Protein AF-A0AAD8C794-F1 (afdb_monomer_lite)

Structure (mmCIF, N/CA/C/O backbone):
data_AF-A0AAD8C794-F1
#
_entry.id   AF-A0AAD8C794-F1
#
loop_
_atom_site.group_PDB
_atom_site.id
_atom_site.type_symbol
_atom_site.label_atom_id
_atom_site.label_alt_id
_atom_site.label_comp_id
_atom_site.label_asym_id
_atom_site.label_entity_id
_atom_site.label_seq_id
_atom_site.pdbx_PDB_ins_code
_atom_site.Cartn_x
_atom_site.Cartn_y
_atom_site.Cartn_z
_atom_site.occupancy
_atom_site.B_iso_or_equiv
_atom_site.auth_seq_id
_atom_site.auth_comp_id
_a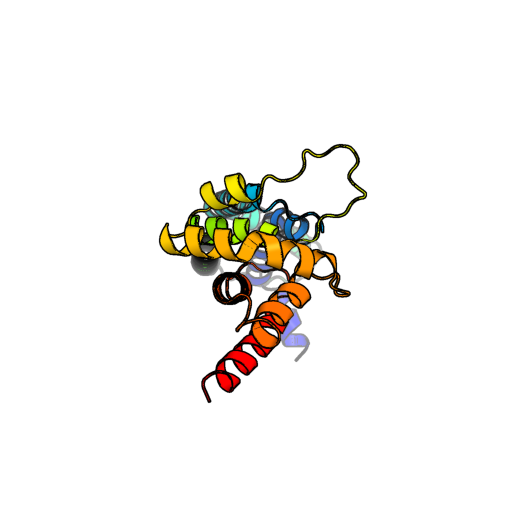tom_site.auth_asym_id
_atom_site.auth_atom_id
_atom_site.pdbx_PDB_model_num
ATOM 1 N N . MET A 1 1 ? -28.106 -19.714 16.127 1.00 47.47 1 MET A N 1
ATOM 2 C CA . MET A 1 1 ? -26.903 -18.911 15.794 1.00 47.47 1 MET A CA 1
ATOM 3 C C . MET A 1 1 ? -27.153 -17.402 15.854 1.00 47.47 1 MET A C 1
ATOM 5 O O . MET A 1 1 ? -26.369 -16.728 16.504 1.00 47.47 1 MET A O 1
ATOM 9 N N . ALA A 1 2 ? -28.245 -16.865 15.289 1.00 55.97 2 ALA A N 1
ATOM 10 C CA . ALA A 1 2 ? -28.531 -15.417 15.305 1.00 55.97 2 ALA A CA 1
ATOM 11 C C . ALA A 1 2 ? -28.649 -14.785 16.714 1.00 55.97 2 ALA A C 1
ATOM 13 O O . ALA A 1 2 ? -28.142 -13.690 16.940 1.00 55.97 2 ALA A O 1
ATOM 14 N N . GLY A 1 3 ? -29.240 -15.495 17.686 1.00 62.84 3 GLY A N 1
ATOM 15 C CA . GLY A 1 3 ? -29.384 -14.992 19.063 1.00 62.84 3 GLY A CA 1
ATOM 16 C C . GLY A 1 3 ? -28.058 -14.788 19.808 1.00 62.84 3 GLY A C 1
ATOM 17 O O . GLY A 1 3 ? -27.939 -13.859 20.599 1.00 62.84 3 GLY A O 1
ATOM 18 N N . GLY A 1 4 ? -27.038 -15.602 19.511 1.00 66.62 4 GLY A N 1
ATOM 19 C CA . GLY A 1 4 ? -25.702 -15.446 20.099 1.00 66.62 4 GLY A CA 1
ATOM 20 C C . GLY A 1 4 ? -24.990 -14.189 19.597 1.00 66.62 4 GLY A C 1
ATOM 21 O O . GLY A 1 4 ? -24.395 -13.468 20.387 1.00 66.62 4 GLY A O 1
ATOM 22 N N . ILE A 1 5 ? -25.129 -13.878 18.304 1.00 67.44 5 ILE A N 1
ATOM 23 C CA . ILE A 1 5 ? -24.563 -12.666 17.689 1.00 67.44 5 ILE A CA 1
ATOM 24 C C . ILE A 1 5 ? -25.236 -11.409 18.257 1.00 67.44 5 ILE A C 1
ATOM 26 O O . ILE A 1 5 ? -24.551 -10.458 18.616 1.00 67.44 5 ILE A O 1
ATOM 30 N N . LEU A 1 6 ? -26.565 -11.422 18.405 1.00 66.44 6 LEU A N 1
ATOM 31 C CA . LEU A 1 6 ? -27.325 -10.330 19.027 1.00 66.44 6 LEU A CA 1
ATOM 32 C C . LEU A 1 6 ? -26.902 -10.072 20.480 1.00 66.44 6 LEU A C 1
ATOM 34 O O . LEU A 1 6 ? -26.741 -8.922 20.882 1.00 66.44 6 LEU A O 1
ATOM 38 N N . LEU A 1 7 ? -26.676 -11.136 21.255 1.00 69.06 7 LEU A N 1
ATOM 39 C CA . LEU A 1 7 ? -26.165 -11.032 22.623 1.00 69.06 7 LEU A CA 1
ATOM 40 C C . LEU A 1 7 ? -24.740 -10.469 22.670 1.00 69.06 7 LEU A C 1
ATOM 42 O O . LEU A 1 7 ? -24.443 -9.670 23.555 1.00 69.06 7 LEU A O 1
ATOM 46 N N . SER A 1 8 ? -23.877 -10.839 21.721 1.00 70.81 8 SER A N 1
ATOM 47 C CA . SER A 1 8 ? -22.529 -10.273 21.598 1.00 70.81 8 SER A CA 1
ATOM 48 C C . SER A 1 8 ? -22.549 -8.798 21.193 1.00 70.81 8 SER A C 1
ATOM 50 O O . SER A 1 8 ? -21.797 -8.016 21.750 1.00 70.81 8 SER A O 1
ATOM 52 N N . LEU A 1 9 ? -23.435 -8.372 20.290 1.00 76.50 9 LEU A N 1
ATOM 53 C CA . LEU A 1 9 ? -23.539 -6.963 19.880 1.00 76.50 9 LEU A CA 1
ATOM 54 C C . LEU A 1 9 ? -24.002 -6.033 21.013 1.00 76.50 9 LEU A C 1
ATOM 56 O O . LEU A 1 9 ? -23.672 -4.851 21.008 1.00 76.50 9 LEU A O 1
ATOM 60 N N . ARG A 1 10 ? -24.730 -6.570 22.000 1.00 77.38 10 ARG A N 1
ATOM 61 C CA . ARG A 1 10 ? -25.184 -5.850 23.204 1.00 77.38 10 ARG A CA 1
ATOM 62 C C . ARG A 1 10 ? -24.131 -5.769 24.316 1.00 77.38 10 ARG A C 1
ATOM 64 O O . ARG A 1 10 ? -24.415 -5.258 25.399 1.00 77.38 10 ARG A O 1
ATOM 71 N N . GLN A 1 11 ? -22.927 -6.281 24.077 1.00 83.56 11 GLN A N 1
ATOM 72 C CA . GLN A 1 11 ? -21.799 -6.146 24.994 1.00 83.56 11 GLN A CA 1
ATOM 73 C C . GLN A 1 11 ? -21.144 -4.778 24.810 1.00 83.56 11 GLN A C 1
ATOM 75 O O . GLN A 1 11 ? -20.818 -4.369 23.692 1.00 83.56 11 GLN A O 1
ATOM 80 N N . LYS A 1 12 ? -20.912 -4.069 25.918 1.00 82.44 12 LYS A N 1
ATOM 81 C CA . LYS A 1 12 ? -20.237 -2.761 25.917 1.00 82.44 12 LYS A CA 1
ATOM 82 C C . LYS A 1 12 ? -18.857 -2.827 25.262 1.00 82.44 12 LYS A C 1
ATOM 84 O O . LYS A 1 12 ? -18.416 -1.886 24.610 1.00 82.44 12 LYS A O 1
ATOM 89 N N . GLU A 1 13 ? -18.202 -3.967 25.406 1.00 82.12 13 GLU A N 1
ATOM 90 C CA . GLU A 1 13 ? -16.927 -4.319 24.801 1.00 82.12 13 GLU A CA 1
ATOM 91 C C . GLU A 1 13 ? -16.988 -4.274 23.278 1.00 82.12 13 GLU A C 1
ATOM 93 O O . GLU A 1 13 ? -16.120 -3.689 22.634 1.00 82.12 13 GLU A O 1
ATOM 98 N N . THR A 1 14 ? -18.031 -4.866 22.699 1.00 84.69 14 THR A N 1
ATOM 99 C CA . THR A 1 14 ? -18.231 -4.896 21.254 1.00 84.69 14 THR A CA 1
ATOM 100 C C . THR A 1 14 ? -18.506 -3.498 20.722 1.00 84.69 14 THR A C 1
ATOM 102 O O . THR A 1 14 ? -17.910 -3.112 19.721 1.00 84.69 14 THR A O 1
ATOM 105 N N . ILE A 1 15 ? -19.314 -2.699 21.424 1.00 85.44 15 ILE A N 1
ATOM 106 C CA . ILE A 1 15 ? -19.562 -1.294 21.066 1.00 85.44 15 ILE A CA 1
ATOM 107 C C . ILE A 1 15 ? -18.254 -0.485 21.106 1.00 85.44 15 ILE A C 1
ATOM 109 O O . ILE A 1 15 ? -17.970 0.272 20.177 1.00 85.44 15 ILE A O 1
ATOM 113 N N . LEU A 1 16 ? -17.421 -0.686 22.134 1.00 84.00 16 LEU A N 1
ATOM 114 C CA . LEU A 1 16 ? -16.113 -0.034 22.245 1.00 84.00 16 LEU A CA 1
ATOM 115 C C . LEU A 1 16 ? -15.182 -0.422 21.092 1.00 84.00 16 LEU A C 1
ATOM 117 O O . LEU A 1 16 ? -14.588 0.452 20.462 1.00 84.00 16 LEU A O 1
ATOM 121 N N . ILE A 1 17 ? -15.073 -1.720 20.795 1.00 85.88 17 ILE A N 1
ATOM 122 C CA . ILE A 1 17 ? -14.254 -2.228 19.689 1.00 85.88 17 ILE A CA 1
ATOM 123 C C . ILE A 1 17 ? -14.726 -1.626 18.364 1.00 85.88 17 ILE A C 1
ATOM 125 O O . ILE A 1 17 ? -13.898 -1.148 17.594 1.00 85.88 17 ILE A O 1
ATOM 129 N N . LEU A 1 18 ? -16.036 -1.594 18.106 1.00 87.25 18 LEU A N 1
ATOM 130 C CA . LEU A 1 18 ? -16.596 -1.015 16.883 1.00 87.25 18 LEU A CA 1
ATOM 131 C C . LEU A 1 18 ? -16.299 0.483 16.765 1.00 87.25 18 LEU A C 1
ATOM 133 O O . LEU A 1 18 ? -15.926 0.938 15.686 1.00 87.25 18 LEU A O 1
ATOM 137 N N . ASN A 1 19 ? -16.399 1.244 17.857 1.00 84.81 19 ASN A N 1
ATOM 138 C CA . ASN A 1 19 ? -16.051 2.666 17.860 1.00 84.81 19 ASN A CA 1
ATOM 139 C C . ASN A 1 19 ? -14.570 2.897 17.541 1.00 84.81 19 ASN A C 1
ATOM 141 O O . ASN A 1 19 ? -14.251 3.754 16.715 1.00 84.81 19 ASN A O 1
ATOM 145 N N . VAL A 1 20 ? -13.677 2.112 18.149 1.00 83.25 20 VAL A N 1
ATOM 146 C CA . VAL A 1 20 ? -12.234 2.213 17.896 1.00 83.25 20 VAL A CA 1
ATOM 147 C C . VAL A 1 20 ? -11.901 1.796 16.465 1.00 83.25 20 VAL A C 1
ATOM 149 O O . VAL A 1 20 ? -11.175 2.511 15.779 1.00 83.25 20 VAL A O 1
ATOM 152 N N . LEU A 1 21 ? -12.472 0.695 15.970 1.00 85.88 21 LEU A N 1
ATOM 153 C CA . LEU A 1 21 ? -12.291 0.266 14.582 1.00 85.88 21 LEU A CA 1
ATOM 154 C C . LEU A 1 21 ? -12.799 1.318 13.596 1.00 85.88 21 LEU A C 1
ATOM 156 O O . LEU A 1 21 ? -12.108 1.624 12.633 1.00 85.88 21 LEU A O 1
ATOM 160 N N . ASN A 1 22 ? -13.962 1.918 13.847 1.00 85.81 22 ASN A N 1
ATOM 161 C CA . ASN A 1 22 ? -14.491 2.986 13.004 1.00 85.81 22 ASN A CA 1
ATOM 162 C C . ASN A 1 22 ? -13.557 4.209 12.968 1.00 85.81 22 ASN A C 1
ATOM 164 O O . ASN A 1 22 ? -13.338 4.792 11.905 1.00 85.81 22 ASN A O 1
ATOM 168 N N . HIS A 1 23 ? -12.963 4.576 14.107 1.00 83.00 23 HIS A N 1
ATOM 169 C CA . HIS A 1 23 ? -11.962 5.640 14.160 1.00 83.00 23 HIS A CA 1
ATOM 170 C C . HIS A 1 23 ? -10.715 5.279 13.337 1.00 83.00 23 HIS A C 1
ATOM 172 O O . HIS A 1 23 ? -10.308 6.052 12.472 1.00 83.00 23 HIS A O 1
ATOM 178 N N . ILE A 1 24 ? -10.181 4.066 13.516 1.00 84.62 24 ILE A N 1
ATOM 179 C CA . ILE A 1 24 ? -9.049 3.544 12.734 1.00 84.62 24 ILE A CA 1
ATOM 180 C C . ILE A 1 24 ? -9.365 3.573 11.230 1.00 84.62 24 ILE A C 1
ATOM 182 O O . ILE A 1 24 ? -8.573 4.092 10.447 1.00 84.62 24 ILE A O 1
ATOM 186 N N . PHE A 1 25 ? -10.530 3.079 10.806 1.00 83.75 25 PHE A N 1
ATOM 187 C CA . PHE A 1 25 ? -10.932 3.083 9.395 1.00 83.75 25 PHE A CA 1
ATOM 188 C C . PHE A 1 25 ? -11.068 4.493 8.821 1.00 83.75 25 PHE A C 1
ATOM 190 O O . PHE A 1 25 ? -10.728 4.715 7.660 1.00 83.7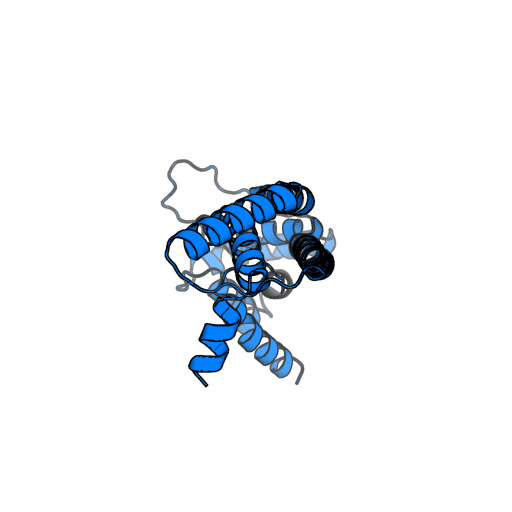5 25 PHE A O 1
ATOM 197 N N . THR A 1 26 ? -11.506 5.457 9.631 1.00 83.94 26 THR A N 1
ATOM 198 C CA . THR A 1 26 ? -11.580 6.861 9.213 1.00 83.94 26 THR A CA 1
ATOM 199 C C . THR A 1 26 ? -10.187 7.421 8.915 1.00 83.94 26 THR A C 1
ATOM 201 O O . THR A 1 26 ? -10.010 8.086 7.895 1.00 83.94 26 THR A O 1
ATOM 204 N N . LEU A 1 27 ? -9.180 7.087 9.732 1.00 83.06 27 LEU A N 1
ATOM 205 C CA . LEU A 1 27 ? -7.783 7.475 9.489 1.00 83.06 27 LEU A CA 1
ATOM 206 C C . LEU A 1 27 ? -7.237 6.864 8.189 1.00 83.06 27 LEU A C 1
ATOM 208 O O . LEU A 1 27 ? -6.541 7.533 7.426 1.00 83.06 27 LEU A O 1
ATOM 212 N N . PHE A 1 28 ? -7.629 5.628 7.875 1.00 82.06 28 PHE A N 1
ATOM 213 C CA . PHE A 1 28 ? -7.305 4.994 6.594 1.00 82.06 28 PHE A CA 1
ATOM 214 C C . PHE A 1 28 ? -8.029 5.592 5.388 1.00 82.06 28 PHE A C 1
ATOM 216 O O . PHE A 1 28 ? -7.616 5.331 4.257 1.00 82.06 28 PHE A O 1
ATOM 223 N N . GLY A 1 29 ? -9.077 6.395 5.584 1.00 78.75 29 GLY A N 1
ATOM 224 C CA . GLY A 1 29 ? -9.861 6.968 4.492 1.00 78.75 29 GLY A CA 1
ATOM 225 C C . GLY A 1 29 ? -9.012 7.773 3.505 1.00 78.75 29 GLY A C 1
ATOM 226 O O . GLY A 1 29 ? -9.210 7.663 2.296 1.00 78.75 29 GLY A O 1
ATOM 227 N N . ASN A 1 30 ? -8.018 8.517 3.997 1.00 72.62 30 ASN A N 1
ATOM 228 C CA . ASN A 1 30 ? -7.130 9.320 3.151 1.00 72.62 30 ASN A CA 1
ATOM 229 C C . ASN A 1 30 ? -6.179 8.449 2.318 1.00 72.62 30 ASN A C 1
ATOM 231 O O . ASN A 1 30 ? -6.078 8.647 1.109 1.00 72.62 30 ASN A O 1
ATOM 235 N N . LEU A 1 31 ? -5.551 7.443 2.938 1.00 73.38 31 LEU A N 1
ATOM 236 C CA . LEU A 1 31 ? -4.741 6.442 2.231 1.00 73.38 31 LEU A CA 1
ATOM 237 C C . LEU A 1 31 ? -5.573 5.698 1.182 1.00 73.38 31 LEU A C 1
ATOM 239 O O . LEU A 1 31 ? -5.142 5.540 0.046 1.00 73.38 31 LEU A O 1
ATOM 243 N N . SER A 1 32 ? -6.787 5.280 1.545 1.00 73.19 32 SER A N 1
ATOM 244 C CA . SER A 1 32 ? -7.693 4.563 0.647 1.00 73.19 32 SER A CA 1
ATOM 245 C C . SER A 1 32 ? -8.054 5.394 -0.586 1.00 73.19 32 SER A C 1
ATOM 247 O O . SER A 1 32 ? -7.943 4.889 -1.699 1.00 73.19 32 SER A O 1
ATOM 249 N N . ARG A 1 33 ? -8.408 6.675 -0.410 1.00 70.69 33 ARG A N 1
ATOM 250 C CA . ARG A 1 33 ? -8.693 7.593 -1.528 1.00 70.69 33 ARG A CA 1
ATOM 251 C C . ARG A 1 33 ? -7.476 7.808 -2.421 1.00 70.69 33 ARG A C 1
ATOM 253 O O . ARG A 1 33 ? -7.615 7.814 -3.636 1.00 70.69 33 ARG A O 1
ATOM 260 N N . TYR A 1 34 ? -6.294 7.941 -1.828 1.00 67.50 34 TYR A N 1
ATOM 261 C CA . TYR A 1 34 ? -5.053 8.125 -2.575 1.00 67.50 34 TYR A CA 1
ATOM 262 C C . TYR A 1 34 ? -4.700 6.904 -3.445 1.00 67.50 34 TYR A C 1
ATOM 264 O O . TYR A 1 34 ? -4.215 7.051 -4.562 1.00 67.50 34 TYR A O 1
ATOM 272 N N . PHE A 1 35 ? -5.016 5.688 -2.990 1.00 65.31 35 PHE A N 1
ATOM 273 C CA . PHE A 1 35 ? -4.877 4.482 -3.817 1.00 65.31 35 PHE A CA 1
ATOM 274 C C . PHE A 1 35 ? -5.953 4.326 -4.900 1.00 65.31 35 PHE A C 1
ATOM 276 O O . PHE A 1 35 ? -5.820 3.454 -5.756 1.00 65.31 35 PHE A O 1
ATOM 283 N N . GLN A 1 36 ? -7.019 5.127 -4.862 1.00 64.25 36 GLN A N 1
ATOM 284 C CA . GLN A 1 36 ? -8.109 5.091 -5.842 1.00 64.25 36 GLN A CA 1
ATOM 285 C C . GLN A 1 36 ? -7.941 6.128 -6.964 1.00 64.25 36 GLN A C 1
ATOM 287 O O . GLN A 1 36 ? -8.617 6.018 -7.981 1.00 64.25 36 GLN A O 1
ATOM 292 N N . THR A 1 37 ? -7.060 7.124 -6.813 1.00 60.47 37 THR A N 1
ATOM 293 C CA . THR A 1 37 ? -6.764 8.111 -7.866 1.00 60.47 37 THR A CA 1
ATOM 294 C C . THR A 1 37 ? -5.867 7.523 -8.950 1.00 60.47 37 THR A C 1
ATOM 296 O O . THR A 1 37 ? -4.787 7.040 -8.635 1.00 60.47 37 THR A O 1
ATOM 299 N N . GLU A 1 38 ? -6.285 7.599 -10.218 1.00 49.59 38 GLU A N 1
ATOM 300 C CA . GLU A 1 38 ? -5.589 7.007 -11.378 1.00 49.59 38 GLU A CA 1
ATOM 301 C C . GLU A 1 38 ? -4.223 7.656 -11.690 1.00 49.59 38 GLU A C 1
ATOM 303 O O . GLU A 1 38 ? -3.325 6.982 -12.193 1.00 49.59 38 GLU A O 1
ATOM 308 N N . ASP A 1 39 ? -4.025 8.929 -11.326 1.00 51.31 39 ASP A N 1
ATOM 309 C CA . ASP A 1 39 ? -2.744 9.635 -11.471 1.00 51.31 39 ASP A CA 1
ATOM 310 C C . ASP A 1 39 ? -1.831 9.357 -10.266 1.00 51.31 39 ASP A C 1
ATOM 312 O O . ASP A 1 39 ? -1.869 10.018 -9.224 1.00 51.31 39 ASP A O 1
ATOM 316 N N . HIS A 1 40 ? -1.016 8.312 -10.382 1.00 55.50 40 HIS A N 1
ATOM 317 C CA . HIS A 1 40 ? -0.150 7.834 -9.307 1.00 55.50 40 HIS A CA 1
ATOM 318 C C . HIS A 1 40 ? 1.151 8.647 -9.199 1.00 55.50 40 HIS A C 1
ATOM 320 O O . HIS A 1 40 ? 2.241 8.139 -9.484 1.00 55.50 40 HIS A O 1
ATOM 326 N N . ASP A 1 41 ? 1.090 9.899 -8.732 1.00 57.03 41 ASP A N 1
ATOM 327 C CA . ASP A 1 41 ? 2.301 10.542 -8.207 1.00 57.03 41 ASP A CA 1
ATOM 328 C C . ASP A 1 41 ? 2.589 10.047 -6.788 1.00 57.03 41 ASP A C 1
ATOM 330 O O . ASP A 1 41 ? 2.274 10.714 -5.805 1.00 57.03 41 ASP A O 1
ATOM 334 N N . LEU A 1 42 ? 3.206 8.862 -6.701 1.00 63.06 42 LEU A N 1
ATOM 335 C CA . LEU A 1 42 ? 3.546 8.121 -5.471 1.00 63.06 42 LEU A CA 1
ATOM 336 C C . LEU A 1 42 ? 4.516 8.869 -4.533 1.00 63.06 42 LEU A C 1
ATOM 338 O O . LEU A 1 42 ? 4.818 8.394 -3.438 1.00 63.06 42 LEU A O 1
ATOM 342 N N . SER A 1 43 ? 4.991 10.046 -4.943 1.00 59.69 43 SER A N 1
ATOM 343 C CA . SER A 1 43 ? 5.892 10.925 -4.194 1.00 59.69 43 SER A CA 1
ATOM 344 C C . SER A 1 43 ? 5.340 11.306 -2.815 1.00 59.69 43 SER A C 1
ATOM 346 O O . SER A 1 43 ? 6.100 11.404 -1.853 1.00 59.69 43 SER A O 1
ATOM 348 N N . ASN A 1 44 ? 4.016 11.442 -2.695 1.00 67.31 44 ASN A N 1
ATOM 349 C CA . ASN A 1 44 ? 3.349 11.822 -1.446 1.00 67.31 44 ASN A CA 1
ATOM 350 C C . ASN A 1 44 ? 2.916 10.627 -0.584 1.00 67.31 44 ASN A C 1
ATOM 352 O O . ASN A 1 44 ? 2.495 10.816 0.557 1.00 67.31 44 ASN A O 1
ATOM 356 N N . LEU A 1 45 ? 3.045 9.393 -1.080 1.00 72.69 45 LEU A N 1
ATOM 357 C CA . LEU A 1 45 ? 2.570 8.198 -0.381 1.00 72.69 45 LEU A CA 1
ATOM 358 C C . LEU A 1 45 ? 3.268 7.990 0.970 1.00 72.69 45 LEU A C 1
ATOM 360 O O . LEU A 1 45 ? 2.626 7.589 1.940 1.00 72.69 45 LEU A O 1
ATOM 364 N N . VAL A 1 46 ? 4.563 8.317 1.053 1.00 71.31 46 VAL A N 1
ATOM 365 C CA . VAL A 1 46 ? 5.330 8.297 2.313 1.00 71.31 46 VAL A CA 1
ATOM 366 C C . VAL A 1 46 ? 4.715 9.261 3.321 1.00 71.31 46 VAL A C 1
ATOM 368 O O . VAL A 1 46 ? 4.475 8.880 4.460 1.00 71.31 46 VAL A O 1
ATOM 371 N N . LEU A 1 47 ? 4.425 10.493 2.894 1.00 75.44 47 LEU A N 1
ATOM 372 C CA . LEU A 1 47 ? 3.879 11.535 3.764 1.00 75.44 47 LEU A CA 1
ATOM 373 C C . LEU A 1 47 ? 2.483 11.158 4.266 1.00 75.44 47 LEU A C 1
ATOM 375 O O . LEU A 1 47 ? 2.210 11.277 5.458 1.00 75.44 47 LEU A O 1
ATOM 379 N N . PHE A 1 48 ? 1.621 10.632 3.390 1.00 77.19 48 PHE A N 1
ATOM 380 C CA . PHE A 1 48 ? 0.299 10.144 3.788 1.00 77.19 48 PHE A CA 1
ATOM 381 C C . PHE A 1 48 ? 0.379 8.945 4.734 1.00 77.19 48 PHE A C 1
ATOM 383 O O . PHE A 1 48 ? -0.393 8.861 5.693 1.00 77.19 48 PHE A O 1
ATOM 390 N N . THR A 1 49 ? 1.325 8.035 4.500 1.00 79.88 49 THR A N 1
ATOM 391 C CA . THR A 1 49 ? 1.527 6.876 5.372 1.00 79.88 49 THR A CA 1
ATOM 392 C C . THR A 1 49 ? 2.043 7.302 6.743 1.00 79.88 49 THR A C 1
ATOM 394 O O . THR A 1 49 ? 1.441 6.928 7.744 1.00 79.88 49 THR A O 1
ATOM 397 N N . GLU A 1 50 ? 3.094 8.120 6.814 1.00 82.88 50 GLU A N 1
ATOM 398 C CA . GLU A 1 50 ? 3.650 8.606 8.086 1.00 82.88 50 GLU A CA 1
ATOM 399 C C . GLU A 1 50 ? 2.652 9.480 8.850 1.00 82.88 50 GLU A C 1
ATOM 401 O O . GLU A 1 50 ? 2.529 9.348 10.067 1.00 82.88 50 GLU A O 1
ATOM 406 N N . SER A 1 51 ? 1.868 10.309 8.152 1.00 85.50 51 SER A N 1
ATOM 407 C CA . SER A 1 51 ? 0.767 11.052 8.771 1.00 85.50 51 SER A CA 1
ATOM 408 C C . SER A 1 51 ? -0.275 10.108 9.368 1.00 85.50 51 SER A C 1
ATOM 410 O O . SER A 1 51 ? -0.692 10.322 10.502 1.00 85.50 51 SER A O 1
ATOM 412 N N . THR A 1 52 ? -0.663 9.048 8.651 1.00 87.06 52 THR A N 1
ATOM 413 C CA . THR A 1 52 ? -1.631 8.069 9.168 1.00 87.06 52 THR A CA 1
ATOM 414 C C . THR A 1 52 ? -1.064 7.303 10.358 1.00 87.06 52 THR A C 1
ATOM 416 O O . THR A 1 52 ? -1.764 7.118 11.349 1.00 87.06 52 THR A O 1
ATOM 419 N N . ILE A 1 53 ? 0.206 6.892 10.298 1.00 86.88 53 ILE A N 1
ATOM 420 C CA . ILE A 1 53 ? 0.891 6.220 11.407 1.00 86.88 53 ILE A CA 1
ATOM 421 C C . ILE A 1 53 ? 0.946 7.133 12.628 1.00 86.88 53 ILE A C 1
ATOM 423 O O . ILE A 1 53 ? 0.599 6.696 13.715 1.00 86.88 53 ILE A O 1
ATOM 427 N N . THR A 1 54 ? 1.302 8.404 12.451 1.00 86.69 54 THR A N 1
ATOM 428 C CA . THR A 1 54 ? 1.359 9.376 13.548 1.00 86.69 54 THR A CA 1
ATOM 429 C C . THR A 1 54 ? -0.023 9.577 14.171 1.00 86.69 54 THR A C 1
ATOM 431 O O . THR A 1 54 ? -0.151 9.594 15.390 1.00 86.69 54 THR A O 1
ATOM 434 N N . SER A 1 55 ? -1.085 9.661 13.363 1.00 85.56 55 SER A N 1
ATOM 435 C CA . SER A 1 55 ? -2.462 9.721 13.872 1.00 85.56 55 SER A CA 1
ATOM 436 C C . SER A 1 55 ? -2.894 8.442 14.598 1.00 85.56 55 SER A C 1
ATOM 438 O O . SER A 1 55 ? -3.662 8.520 15.551 1.00 85.56 55 SER A O 1
ATOM 440 N N . LEU A 1 56 ? -2.410 7.274 14.169 1.00 84.12 56 LEU A N 1
ATOM 441 C CA . LEU A 1 56 ? -2.666 5.993 14.828 1.00 84.12 56 LEU A CA 1
ATOM 442 C C . LEU A 1 56 ? -1.855 5.825 16.121 1.00 84.12 56 LEU A C 1
ATOM 444 O O . LEU A 1 56 ? -2.353 5.245 17.075 1.00 84.12 56 LEU A O 1
ATOM 448 N N . GLU A 1 57 ? -0.613 6.301 16.171 1.00 83.50 57 GLU A N 1
ATOM 449 C CA . GLU A 1 57 ? 0.241 6.254 17.366 1.00 83.50 57 GLU A CA 1
ATOM 450 C C . GLU A 1 57 ? -0.247 7.257 18.422 1.00 83.50 57 GLU A C 1
ATOM 452 O O . GLU A 1 57 ? -0.280 6.932 19.608 1.00 83.50 57 GLU A O 1
ATOM 457 N N . ASN A 1 58 ? -0.748 8.417 17.988 1.00 75.94 58 ASN A N 1
ATOM 458 C CA . ASN A 1 58 ? -1.380 9.432 18.834 1.00 75.94 58 ASN A CA 1
ATOM 459 C C . ASN A 1 58 ? -2.857 9.123 19.129 1.00 75.94 58 ASN A C 1
ATOM 461 O O . ASN A 1 58 ? -3.678 10.035 19.244 1.00 75.94 58 ASN A O 1
ATOM 465 N N . LEU A 1 59 ? -3.220 7.845 19.272 1.00 68.31 59 LEU A N 1
ATOM 466 C CA . LEU A 1 59 ? -4.550 7.400 19.708 1.00 68.31 59 LEU A CA 1
ATOM 467 C C . LEU A 1 59 ? -4.806 7.729 21.199 1.00 68.31 59 LEU A C 1
ATOM 469 O O . LEU A 1 59 ? -5.328 6.916 21.964 1.00 68.31 59 LEU A O 1
ATOM 473 N N . ASP A 1 60 ? -4.508 8.961 21.616 1.00 57.75 60 ASP A N 1
ATOM 474 C CA . ASP A 1 60 ? -5.052 9.603 22.817 1.00 57.75 60 ASP A CA 1
ATOM 475 C C . ASP A 1 60 ? -6.597 9.628 22.771 1.00 57.75 60 ASP A C 1
ATOM 477 O O . ASP A 1 60 ? -7.272 9.649 23.804 1.00 57.75 60 ASP A O 1
ATOM 481 N N . SER A 1 61 ? -7.172 9.472 21.572 1.00 57.94 61 SER A N 1
ATOM 482 C CA . SER A 1 61 ? -8.597 9.268 21.303 1.00 57.94 61 SER A CA 1
ATOM 483 C C . SER A 1 61 ? -9.174 7.953 21.843 1.00 57.94 61 SER A C 1
ATOM 485 O O . SER A 1 61 ? -10.384 7.743 21.748 1.00 57.94 61 SER A O 1
ATOM 487 N N . PHE A 1 62 ? -8.385 7.065 22.470 1.00 70.94 62 PHE A N 1
ATOM 488 C CA . PHE A 1 62 ? -8.969 5.920 23.180 1.00 70.94 62 PHE A CA 1
ATOM 489 C C . PHE A 1 62 ? -9.921 6.387 24.286 1.00 70.94 62 PHE A C 1
ATOM 491 O O . PHE A 1 62 ? -10.988 5.803 24.465 1.00 70.94 62 PHE A O 1
ATOM 498 N N . GLN A 1 63 ? -9.562 7.457 25.001 1.00 74.19 63 GLN A N 1
ATOM 499 C CA . GLN A 1 63 ? -10.421 8.038 26.030 1.00 74.19 63 GLN A CA 1
ATOM 500 C C . GLN A 1 63 ? -11.702 8.623 25.417 1.00 74.19 63 GLN A C 1
ATOM 502 O O . GLN A 1 63 ? -12.794 8.341 25.902 1.00 74.19 63 GLN A O 1
ATOM 507 N N . GLU A 1 64 ? -11.591 9.320 24.285 1.00 78.19 64 GLU A N 1
ATOM 508 C CA . GLU A 1 64 ? -12.739 9.835 23.527 1.00 78.19 64 GLU A CA 1
ATOM 509 C C . GLU A 1 64 ? -13.662 8.702 23.034 1.00 78.19 64 GLU A C 1
ATOM 511 O O . GLU A 1 64 ? -14.887 8.780 23.140 1.00 78.19 64 GLU A O 1
ATOM 516 N N . CYS A 1 65 ? -13.089 7.592 22.556 1.00 79.44 65 CYS A N 1
ATOM 517 C CA . CYS A 1 65 ? -13.841 6.405 22.150 1.00 79.44 65 CYS A CA 1
ATOM 518 C C . CYS A 1 65 ? -14.551 5.744 23.339 1.00 79.44 65 CYS A C 1
ATOM 520 O O . CYS A 1 65 ? -15.680 5.264 23.193 1.00 79.44 65 CYS A O 1
ATOM 522 N N . VAL A 1 66 ? -13.920 5.725 24.517 1.00 79.50 66 VAL A N 1
ATOM 523 C CA . VAL A 1 66 ? -14.531 5.237 25.761 1.00 79.50 66 VAL A CA 1
ATOM 524 C C . VAL A 1 66 ? -15.693 6.136 26.172 1.00 79.50 66 VAL A C 1
ATOM 526 O O . VAL A 1 66 ? -16.774 5.617 26.429 1.00 79.50 66 VAL A O 1
ATOM 529 N N . GLU A 1 67 ? -15.525 7.456 26.152 1.00 83.88 67 GLU A N 1
ATOM 530 C CA . GLU A 1 67 ? -16.582 8.418 26.487 1.00 83.88 67 GLU A CA 1
ATOM 531 C C . GLU A 1 67 ? -17.759 8.346 25.513 1.00 83.88 67 GLU A C 1
ATOM 533 O O . GLU A 1 67 ? -18.920 8.344 25.925 1.00 83.88 67 GLU A O 1
ATOM 538 N N . LYS A 1 68 ? -17.480 8.220 24.212 1.00 85.12 68 LYS A N 1
ATOM 539 C CA . LYS A 1 68 ? -18.508 8.014 23.187 1.00 85.12 68 LYS A CA 1
ATOM 540 C C . LYS A 1 68 ? -19.250 6.696 23.395 1.00 85.12 68 LYS A C 1
ATOM 542 O O . LYS A 1 68 ? -20.467 6.648 23.240 1.00 85.12 68 LYS A O 1
ATOM 547 N N . THR A 1 69 ? -18.537 5.642 23.787 1.00 85.75 69 THR A N 1
ATOM 548 C CA . THR A 1 69 ? -19.143 4.351 24.131 1.00 85.75 69 THR A CA 1
ATOM 549 C C . THR A 1 69 ? -20.011 4.464 25.378 1.00 85.75 69 THR A C 1
ATOM 551 O O . THR A 1 69 ? -21.137 3.978 25.368 1.00 85.75 69 THR A O 1
ATOM 554 N N . ASP A 1 70 ? -19.530 5.129 26.429 1.00 85.06 70 ASP A N 1
ATOM 555 C CA . ASP A 1 70 ? -20.290 5.348 27.659 1.00 85.06 70 ASP A CA 1
ATOM 556 C C . ASP A 1 70 ? -21.581 6.143 27.360 1.00 85.06 70 ASP A C 1
ATOM 558 O O . ASP A 1 70 ? -22.646 5.738 27.815 1.00 85.06 70 ASP A O 1
ATOM 562 N N . LYS A 1 71 ? -21.535 7.171 26.495 1.00 87.69 71 LYS A N 1
ATOM 563 C CA . LYS A 1 71 ? -22.733 7.893 26.015 1.00 87.69 71 LYS A CA 1
ATOM 564 C C . LYS A 1 71 ? -23.719 6.990 25.268 1.00 87.69 71 LYS A C 1
ATOM 566 O O . LYS A 1 71 ? -24.902 7.005 25.589 1.00 87.69 71 LYS A O 1
ATOM 571 N N . ILE A 1 72 ? -23.247 6.188 24.308 1.00 86.12 72 ILE A N 1
ATOM 572 C CA . ILE A 1 72 ? -24.102 5.257 23.544 1.00 86.12 72 ILE A CA 1
ATOM 573 C C . ILE A 1 72 ? -24.784 4.259 24.482 1.00 86.12 72 ILE A C 1
ATOM 575 O O . ILE A 1 72 ? -25.978 4.002 24.354 1.00 86.12 72 ILE A O 1
ATOM 579 N N . VAL A 1 73 ? -24.038 3.711 25.442 1.00 85.50 73 VAL A N 1
ATOM 580 C CA . VAL A 1 73 ? -24.582 2.766 26.421 1.00 85.50 73 VAL A CA 1
ATOM 581 C C . VAL A 1 73 ? -25.636 3.428 27.308 1.00 85.50 73 VAL A C 1
ATOM 583 O O . VAL A 1 73 ? -26.668 2.810 27.557 1.00 85.50 73 VAL A O 1
ATOM 586 N N . SER A 1 74 ? -25.423 4.672 27.746 1.00 85.44 74 SER A N 1
ATOM 587 C CA . SER A 1 74 ? -26.431 5.428 28.499 1.00 85.44 74 SER A CA 1
ATOM 588 C C . SER A 1 74 ? -27.715 5.630 27.691 1.00 85.44 74 SER A C 1
ATOM 590 O O . SER A 1 74 ? -28.789 5.304 28.184 1.00 85.44 74 SER A O 1
ATOM 592 N N . THR A 1 75 ? -27.616 6.052 26.426 1.00 87.31 75 THR A N 1
ATOM 593 C CA . THR A 1 75 ? -28.786 6.236 25.549 1.00 87.31 75 THR A CA 1
ATOM 594 C C . THR A 1 75 ? -29.546 4.929 25.302 1.00 87.31 75 THR A C 1
ATOM 596 O O . THR A 1 75 ? -30.773 4.919 25.318 1.00 87.31 75 THR A O 1
ATOM 599 N N . LEU A 1 76 ? -28.839 3.808 25.120 1.00 84.62 76 LEU A N 1
ATOM 600 C CA . LEU A 1 76 ? -29.468 2.489 24.973 1.00 84.62 76 LEU A CA 1
ATOM 601 C C . LEU A 1 76 ? -30.202 2.061 26.255 1.00 84.62 76 LEU A C 1
ATOM 603 O O . LEU A 1 76 ? -31.307 1.524 26.193 1.00 84.62 76 LEU A O 1
ATOM 607 N N . LYS A 1 77 ? -29.621 2.330 27.428 1.00 85.38 77 LYS A N 1
ATOM 608 C CA . LYS A 1 77 ? -30.281 2.064 28.715 1.00 85.38 77 LYS A CA 1
ATOM 609 C C . LYS A 1 77 ? -31.540 2.918 28.892 1.00 85.38 77 LYS A C 1
ATOM 611 O O . LYS A 1 77 ? -32.562 2.396 29.328 1.00 85.38 77 LYS A O 1
ATOM 616 N N . GLU A 1 78 ? -31.490 4.198 28.520 1.00 86.94 78 GLU A N 1
ATOM 617 C CA . GLU A 1 78 ? -32.641 5.115 28.557 1.00 86.94 78 GLU A CA 1
ATOM 618 C C . GLU A 1 78 ? -33.781 4.663 27.632 1.00 86.94 78 GLU A C 1
ATOM 620 O O . GLU A 1 78 ? -34.951 4.824 27.974 1.00 86.94 78 GLU A O 1
ATOM 625 N N . SER A 1 79 ? -33.463 4.029 26.500 1.00 84.44 79 SER A N 1
ATOM 626 C CA . SER A 1 79 ? -34.451 3.451 25.581 1.00 84.44 79 SER A CA 1
ATOM 627 C C . SER A 1 79 ? -34.976 2.068 26.003 1.00 84.44 79 SER A C 1
ATOM 629 O O . SER A 1 79 ? -35.710 1.440 25.243 1.00 84.44 79 SER A O 1
ATOM 631 N N . GLY A 1 80 ? -34.598 1.564 27.184 1.00 80.12 80 GLY A N 1
ATOM 632 C CA . GLY A 1 80 ? -35.027 0.260 27.703 1.00 80.12 80 GLY A CA 1
ATOM 633 C C . GLY A 1 80 ? -34.254 -0.948 27.158 1.00 80.12 80 GLY A C 1
ATOM 634 O O . GLY A 1 80 ? -34.641 -2.087 27.423 1.00 80.12 80 GLY A O 1
ATOM 635 N N . GLU A 1 81 ? -33.160 -0.739 26.419 1.00 81.81 81 GLU A N 1
ATOM 636 C CA . GLU A 1 81 ? -32.310 -1.826 25.925 1.00 81.81 81 GLU A CA 1
ATOM 637 C C . GLU A 1 81 ? -31.361 -2.325 27.021 1.00 81.81 81 GLU A C 1
ATOM 639 O O . GLU A 1 81 ? -30.811 -1.563 27.821 1.00 81.81 81 GLU A O 1
ATOM 644 N N . HIS A 1 82 ? -31.126 -3.637 27.042 1.00 78.19 82 HIS A N 1
ATOM 645 C CA . HIS A 1 82 ? -30.252 -4.253 28.034 1.00 78.19 82 HIS A CA 1
ATOM 646 C C . HIS A 1 82 ? -28.822 -4.378 27.497 1.00 78.19 82 HIS A C 1
ATOM 648 O O . HIS A 1 82 ? -28.565 -5.136 26.558 1.00 78.19 82 HIS A O 1
ATOM 654 N N . VAL A 1 83 ? -27.890 -3.646 28.113 1.00 79.19 83 VAL A N 1
ATOM 655 C CA . VAL A 1 83 ? -26.452 -3.695 27.809 1.00 79.19 83 VAL A CA 1
ATOM 656 C C . VAL A 1 83 ? -25.734 -4.434 28.929 1.00 79.19 83 VAL A C 1
ATOM 658 O O . VAL A 1 83 ? -25.889 -4.097 30.102 1.00 79.19 83 VAL A O 1
ATOM 661 N N . ASN A 1 84 ? -24.934 -5.433 28.564 1.00 76.69 84 ASN A N 1
ATOM 662 C CA . ASN A 1 84 ? -24.172 -6.216 29.530 1.00 76.69 84 ASN A CA 1
ATOM 663 C C . ASN A 1 84 ? -22.831 -5.517 29.808 1.00 76.69 84 ASN A C 1
ATOM 665 O O . ASN A 1 84 ? -22.062 -5.274 28.876 1.00 76.69 84 ASN A O 1
ATOM 669 N N . GLU A 1 85 ? -22.561 -5.170 31.069 1.00 72.44 85 GLU A N 1
ATOM 670 C CA . GLU A 1 85 ? -21.350 -4.451 31.481 1.00 72.44 85 GLU A CA 1
ATOM 671 C C . GLU A 1 85 ? -20.517 -5.322 32.423 1.00 72.44 85 GLU A C 1
ATOM 673 O O . GLU A 1 85 ? -20.935 -5.627 33.537 1.00 72.44 85 GLU A O 1
ATOM 678 N N . LYS A 1 86 ? -19.310 -5.708 32.000 1.00 70.50 86 LYS A N 1
ATOM 679 C CA . LYS A 1 86 ? -18.340 -6.370 32.880 1.00 70.50 86 LYS A CA 1
ATOM 680 C C . LYS A 1 86 ? -17.265 -5.362 33.300 1.00 70.50 86 LYS A C 1
ATOM 682 O O . LYS A 1 86 ? -16.514 -4.855 32.468 1.00 70.50 86 LYS A O 1
ATOM 687 N N . GLU A 1 87 ? -17.150 -5.095 34.603 1.00 57.69 87 GLU A N 1
ATOM 688 C CA . GLU A 1 87 ? -16.291 -4.032 35.169 1.00 57.69 87 GLU A CA 1
ATOM 689 C C . GLU A 1 87 ? -14.801 -4.134 34.797 1.00 57.69 87 GLU A C 1
ATOM 691 O O . GLU A 1 87 ? -14.115 -3.117 34.699 1.00 57.69 87 GLU A O 1
ATOM 696 N N . ASN A 1 88 ? -14.283 -5.337 34.526 1.00 62.34 88 ASN A N 1
ATOM 697 C CA . ASN A 1 88 ? -12.846 -5.553 34.315 1.00 62.34 88 ASN A CA 1
ATOM 698 C C . ASN A 1 88 ? -12.389 -5.472 32.844 1.00 62.34 88 ASN A C 1
ATOM 700 O O . ASN A 1 88 ? -11.204 -5.635 32.546 1.00 62.34 88 ASN A O 1
ATOM 704 N N . ILE A 1 89 ? -13.302 -5.225 31.897 1.00 63.03 89 ILE A N 1
ATOM 705 C CA . ILE A 1 89 ? -12.987 -5.410 30.473 1.00 63.03 89 ILE A CA 1
ATOM 706 C C . ILE A 1 89 ? -12.351 -4.178 29.814 1.00 63.03 89 ILE A C 1
ATOM 708 O O . ILE A 1 89 ? -11.551 -4.328 28.887 1.00 63.03 89 ILE A O 1
ATOM 712 N N . LYS A 1 90 ? -12.562 -2.967 30.351 1.00 65.50 90 LYS A N 1
ATOM 713 C CA . LYS A 1 90 ? -11.952 -1.735 29.807 1.00 65.50 90 LYS A CA 1
ATOM 714 C C . LYS A 1 90 ? -10.420 -1.838 29.696 1.00 65.50 90 LYS A C 1
ATOM 716 O O . LYS A 1 90 ? -9.857 -1.443 28.679 1.00 65.50 90 LYS A O 1
ATOM 721 N N . LYS A 1 91 ? -9.740 -2.424 30.695 1.00 70.19 91 LYS A N 1
ATOM 722 C CA . LYS A 1 91 ? -8.272 -2.609 30.677 1.00 70.19 91 LYS A CA 1
ATOM 723 C C . LYS A 1 91 ? -7.816 -3.667 29.667 1.00 70.19 91 LYS A C 1
ATOM 725 O O . LYS A 1 91 ? -6.847 -3.436 28.947 1.00 70.19 91 LYS A O 1
ATOM 730 N N . SER A 1 92 ? -8.517 -4.800 29.594 1.00 75.50 92 SER A N 1
ATOM 731 C CA . SER A 1 92 ? -8.181 -5.898 28.676 1.00 75.50 92 SER A CA 1
ATOM 732 C C . SER A 1 92 ? -8.386 -5.498 27.210 1.00 75.50 92 SER A C 1
ATOM 734 O O . SER A 1 92 ? -7.475 -5.653 26.398 1.00 75.50 92 SER A O 1
ATOM 736 N N . VAL A 1 93 ? -9.526 -4.878 26.890 1.00 76.12 93 VAL A N 1
ATOM 737 C CA . VAL A 1 93 ? -9.830 -4.386 25.538 1.00 76.12 93 VAL A CA 1
ATOM 738 C C . VAL A 1 93 ? -8.885 -3.258 25.134 1.00 76.12 93 VAL A C 1
ATOM 740 O O . VAL A 1 93 ? -8.393 -3.263 24.009 1.00 76.12 93 VAL A O 1
ATOM 743 N N . LYS A 1 94 ? -8.536 -2.345 26.053 1.00 76.81 94 LYS A N 1
ATOM 744 C CA . LYS A 1 94 ? -7.512 -1.320 25.793 1.00 76.81 94 LYS A CA 1
ATOM 745 C C . LYS A 1 94 ? -6.165 -1.940 25.424 1.00 76.81 94 LYS A C 1
ATOM 747 O O . LYS A 1 94 ? -5.568 -1.541 24.431 1.00 76.81 94 LYS A O 1
ATOM 752 N N . SER A 1 95 ? -5.697 -2.925 26.192 1.00 81.25 95 SER A N 1
ATOM 753 C CA . SER A 1 95 ? -4.429 -3.609 25.911 1.00 81.25 95 SER A CA 1
ATOM 754 C C . SER A 1 95 ? -4.442 -4.311 24.549 1.00 81.25 95 SER A C 1
ATOM 756 O O . SER A 1 95 ? -3.511 -4.134 23.765 1.00 81.25 95 SER A O 1
ATOM 758 N N . MET A 1 96 ? -5.520 -5.034 24.229 1.00 83.88 96 MET A N 1
ATOM 759 C CA . MET A 1 96 ? -5.690 -5.698 22.933 1.00 83.88 96 MET A CA 1
ATOM 760 C C . MET A 1 96 ? -5.682 -4.699 21.768 1.00 83.88 96 MET A C 1
ATOM 762 O O . MET A 1 96 ? -5.017 -4.930 20.759 1.00 83.88 96 MET A O 1
ATOM 766 N N . LEU A 1 97 ? -6.396 -3.581 21.900 1.00 80.44 97 LEU A N 1
ATOM 767 C CA . LEU A 1 97 ? -6.492 -2.570 20.848 1.00 80.44 97 LEU A CA 1
ATOM 768 C C . LEU A 1 97 ? -5.169 -1.827 20.646 1.00 80.44 97 LEU A C 1
ATOM 770 O O . LEU A 1 97 ? -4.774 -1.613 19.505 1.00 80.44 97 LEU A O 1
ATOM 774 N N . LEU A 1 98 ? -4.435 -1.523 21.719 1.00 81.62 98 LEU A N 1
ATOM 775 C CA . LEU A 1 98 ? -3.083 -0.967 21.612 1.00 81.62 98 LEU A CA 1
ATOM 776 C C . LEU A 1 98 ? -2.131 -1.930 20.890 1.00 81.62 98 LEU A C 1
ATOM 778 O O . LEU A 1 98 ? -1.378 -1.508 20.018 1.00 81.62 98 LEU A O 1
ATOM 782 N N . GLN A 1 99 ? -2.190 -3.232 21.190 1.00 85.00 99 GLN A N 1
ATOM 783 C CA . GLN A 1 99 ? -1.402 -4.233 20.462 1.00 85.00 99 GLN A CA 1
ATOM 784 C C . GLN A 1 99 ? -1.781 -4.298 18.978 1.00 85.00 99 GLN A C 1
ATOM 786 O O . GLN A 1 99 ? -0.900 -4.393 18.122 1.00 85.00 99 GLN A O 1
ATOM 791 N N . TYR A 1 100 ? -3.077 -4.227 18.666 1.00 84.75 100 TYR A N 1
ATOM 792 C CA . TYR A 1 100 ? -3.565 -4.195 17.290 1.00 84.75 100 TYR A CA 1
ATOM 793 C C . TYR A 1 100 ? -3.040 -2.971 16.531 1.00 84.75 100 TYR A C 1
ATOM 795 O O . TYR A 1 100 ? -2.474 -3.127 15.450 1.00 84.75 100 TYR A O 1
ATOM 803 N N . VAL A 1 101 ? -3.160 -1.778 17.117 1.00 84.12 101 VAL A N 1
ATOM 804 C CA . VAL A 1 101 ? -2.682 -0.515 16.535 1.00 84.12 101 VAL A CA 1
ATOM 805 C C . VAL A 1 101 ? -1.168 -0.540 16.346 1.00 84.12 101 VAL A C 1
ATOM 807 O O . VAL A 1 101 ? -0.691 -0.247 15.256 1.00 84.12 101 VAL A O 1
ATOM 810 N N . ASN A 1 102 ? -0.404 -0.998 17.340 1.00 85.19 102 ASN A N 1
ATOM 811 C CA . ASN A 1 102 ? 1.050 -1.128 17.217 1.00 85.19 102 ASN A CA 1
ATOM 812 C C . ASN A 1 102 ? 1.445 -2.051 16.059 1.00 85.19 102 ASN A C 1
ATOM 814 O O . ASN A 1 102 ? 2.323 -1.720 15.263 1.00 85.19 102 ASN A O 1
ATOM 818 N N . LYS A 1 103 ? 0.771 -3.198 15.924 1.00 83.88 103 LYS A N 1
ATOM 819 C CA . LYS A 1 103 ? 1.030 -4.144 14.833 1.00 83.88 103 LYS A CA 1
ATOM 820 C C . LYS A 1 103 ? 0.635 -3.569 13.473 1.00 83.88 103 LYS A C 1
ATOM 822 O O . LYS A 1 103 ? 1.321 -3.800 12.481 1.00 83.88 103 LYS A O 1
ATOM 827 N N . LEU A 1 104 ? -0.452 -2.810 13.421 1.00 83.75 104 LEU A N 1
ATOM 828 C CA . LEU A 1 104 ? -0.906 -2.095 12.234 1.00 83.75 104 LEU A CA 1
ATOM 829 C C . LEU A 1 104 ? 0.112 -1.018 11.810 1.00 83.75 104 LEU A C 1
ATOM 831 O O . LEU A 1 104 ? 0.520 -1.009 10.650 1.00 83.75 104 LEU A O 1
ATOM 835 N N . CYS A 1 105 ? 0.590 -0.184 12.737 1.00 85.88 105 CYS A N 1
ATOM 836 C CA . CYS A 1 105 ? 1.640 0.807 12.485 1.00 85.88 105 CYS A CA 1
ATOM 837 C C . CYS A 1 105 ? 2.938 0.142 12.023 1.00 85.88 105 CYS A C 1
ATOM 839 O O . CYS A 1 105 ? 3.522 0.561 11.026 1.00 85.88 105 CYS A O 1
ATOM 841 N N . GLN A 1 106 ? 3.356 -0.946 12.676 1.00 83.50 106 GLN A N 1
ATOM 842 C CA . GLN A 1 106 ? 4.516 -1.727 12.252 1.00 83.50 106 GLN A CA 1
ATOM 843 C C . GLN A 1 106 ? 4.346 -2.244 10.819 1.00 83.50 106 GLN A C 1
ATOM 845 O O . GLN A 1 106 ? 5.243 -2.071 9.999 1.00 83.50 106 GLN A O 1
ATOM 850 N N . ASN A 1 107 ? 3.183 -2.813 10.487 1.00 80.56 107 ASN A N 1
ATOM 851 C CA . ASN A 1 107 ? 2.889 -3.282 9.135 1.00 80.56 107 ASN A CA 1
ATOM 852 C C . ASN A 1 107 ? 2.949 -2.143 8.108 1.00 80.56 107 ASN A C 1
ATOM 854 O O . ASN A 1 107 ? 3.506 -2.340 7.029 1.00 80.56 107 ASN A O 1
ATOM 858 N N . LEU A 1 108 ? 2.415 -0.961 8.429 1.00 80.50 108 LEU A N 1
ATOM 859 C CA . LEU A 1 108 ? 2.505 0.212 7.557 1.00 80.50 108 LEU A CA 1
ATOM 860 C C . LEU A 1 108 ? 3.956 0.658 7.364 1.00 80.50 108 LEU A C 1
ATOM 862 O O . LEU A 1 108 ? 4.386 0.805 6.224 1.00 80.50 108 LEU A O 1
ATOM 866 N N . ARG A 1 109 ? 4.739 0.775 8.442 1.00 81.75 109 ARG A N 1
ATOM 867 C CA . ARG A 1 109 ? 6.166 1.133 8.376 1.00 81.75 109 ARG A CA 1
ATOM 868 C C . ARG A 1 109 ? 6.974 0.119 7.571 1.00 81.75 109 ARG A C 1
ATOM 870 O O . ARG A 1 109 ? 7.846 0.503 6.800 1.00 81.75 109 ARG A O 1
ATOM 877 N N . THR A 1 110 ? 6.690 -1.176 7.710 1.00 77.12 110 THR A N 1
ATOM 878 C CA . THR A 1 110 ? 7.359 -2.222 6.926 1.00 77.12 110 THR A CA 1
ATOM 879 C C . THR A 1 110 ? 6.993 -2.135 5.443 1.00 77.12 110 THR A C 1
ATOM 881 O O . THR A 1 110 ? 7.888 -2.219 4.600 1.00 77.12 110 THR A O 1
ATOM 884 N N . ARG A 1 111 ? 5.709 -1.940 5.113 1.00 72.56 111 ARG A N 1
ATOM 885 C CA . ARG A 1 111 ? 5.211 -1.895 3.726 1.00 72.56 111 ARG A CA 1
ATOM 886 C C . ARG A 1 111 ? 5.616 -0.619 2.987 1.00 72.56 111 ARG A C 1
ATOM 888 O O . ARG A 1 111 ? 6.065 -0.694 1.849 1.00 72.56 111 ARG A O 1
ATOM 895 N N . PHE A 1 112 ? 5.521 0.530 3.648 1.00 73.19 112 PHE A N 1
ATOM 896 C CA . PHE A 1 112 ? 5.801 1.854 3.084 1.00 73.19 112 PHE A CA 1
ATOM 897 C C . PHE A 1 112 ? 7.140 2.414 3.565 1.00 73.19 112 PHE A C 1
ATOM 899 O O . PHE A 1 112 ? 7.300 3.618 3.752 1.00 73.19 112 PHE A O 1
ATOM 906 N N . ASN A 1 113 ? 8.126 1.537 3.769 1.00 72.06 113 ASN A N 1
ATOM 907 C CA . ASN A 1 113 ? 9.449 1.987 4.173 1.00 72.06 113 ASN A CA 1
ATOM 908 C C . ASN A 1 113 ? 10.092 2.851 3.063 1.00 72.06 113 ASN A C 1
ATOM 910 O O . ASN A 1 113 ? 9.839 2.620 1.873 1.00 72.06 113 ASN A O 1
ATOM 914 N N . PRO A 1 114 ? 10.980 3.801 3.412 1.00 69.06 114 PRO A N 1
ATOM 915 C CA . PRO A 1 114 ? 11.600 4.690 2.435 1.00 69.06 114 PRO A CA 1
ATOM 916 C C . PRO A 1 114 ? 12.301 3.963 1.288 1.00 69.06 114 PRO A C 1
ATOM 918 O O . PRO A 1 114 ? 12.279 4.462 0.171 1.00 69.06 114 PRO A O 1
ATOM 921 N N . LYS A 1 115 ? 12.874 2.769 1.519 1.00 69.38 115 LYS A N 1
ATOM 922 C CA . LYS A 1 115 ? 13.510 1.969 0.459 1.00 69.38 115 LYS A CA 1
ATOM 923 C C . LYS A 1 115 ? 12.475 1.450 -0.544 1.00 69.38 115 LYS A C 1
ATOM 925 O O . LYS A 1 115 ? 12.679 1.606 -1.740 1.00 69.38 115 LYS A O 1
ATOM 930 N N . ALA A 1 116 ? 11.357 0.890 -0.087 1.00 66.94 116 ALA A N 1
ATOM 931 C CA . ALA A 1 116 ? 10.269 0.416 -0.943 1.00 66.94 116 ALA A CA 1
ATOM 932 C C . ALA A 1 116 ? 9.628 1.565 -1.744 1.00 66.94 116 ALA A C 1
ATOM 934 O O . ALA A 1 116 ? 9.369 1.422 -2.935 1.00 66.94 116 ALA A O 1
ATOM 935 N N . MET A 1 117 ? 9.453 2.733 -1.123 1.00 69.56 117 MET A N 1
ATOM 936 C CA . MET A 1 117 ? 8.918 3.940 -1.780 1.00 69.56 117 MET A CA 1
ATOM 937 C C . MET A 1 117 ? 9.886 4.534 -2.798 1.00 69.56 117 MET A C 1
ATOM 939 O O . MET A 1 117 ? 9.496 5.038 -3.847 1.00 69.56 117 MET A O 1
ATOM 943 N N . ASN A 1 118 ? 11.174 4.401 -2.527 1.00 69.25 118 ASN A N 1
ATOM 944 C CA . ASN A 1 118 ? 12.233 4.717 -3.463 1.00 69.25 118 ASN A CA 1
ATOM 945 C C . ASN A 1 118 ? 12.186 3.821 -4.710 1.00 69.25 118 ASN A C 1
ATOM 947 O O . ASN A 1 118 ? 12.332 4.328 -5.821 1.00 69.25 118 ASN A O 1
ATOM 951 N N . TYR A 1 119 ? 11.889 2.527 -4.555 1.00 70.44 119 TYR A N 1
ATOM 952 C CA . TYR A 1 119 ? 11.630 1.647 -5.696 1.00 70.44 119 TYR A CA 1
ATOM 953 C C . TYR A 1 119 ? 10.346 2.022 -6.439 1.00 70.44 119 TYR A C 1
ATOM 955 O O . TYR A 1 119 ? 10.360 2.013 -7.664 1.00 70.44 119 TYR A O 1
ATOM 963 N N . LEU A 1 120 ? 9.279 2.446 -5.751 1.00 71.25 120 LEU A N 1
ATOM 964 C CA . LEU A 1 120 ? 8.030 2.858 -6.406 1.00 71.25 120 LEU A CA 1
ATOM 965 C C . LEU A 1 120 ? 8.190 3.977 -7.438 1.00 71.25 120 LEU A C 1
ATOM 967 O O . LEU A 1 120 ? 7.419 4.051 -8.391 1.00 71.25 120 LEU A O 1
ATOM 971 N N . LYS A 1 121 ? 9.192 4.844 -7.283 1.00 73.31 121 LYS A N 1
ATOM 972 C CA . LYS A 1 121 ? 9.489 5.867 -8.293 1.00 73.31 121 LYS A CA 1
ATOM 973 C C . LYS A 1 121 ? 9.691 5.214 -9.668 1.00 73.31 121 LYS A C 1
ATOM 975 O O . LYS A 1 121 ? 9.112 5.651 -10.656 1.00 73.31 121 LYS A O 1
ATOM 980 N N . CYS A 1 122 ? 10.349 4.059 -9.708 1.00 78.50 122 CYS A N 1
ATOM 981 C CA . CYS A 1 122 ? 10.626 3.321 -10.935 1.00 78.50 122 CYS A CA 1
ATOM 982 C C . CYS A 1 122 ? 9.376 2.935 -11.753 1.00 78.50 122 CYS A C 1
ATOM 984 O O . CYS A 1 122 ? 9.524 2.667 -12.941 1.00 78.50 122 CYS A O 1
ATOM 986 N N . TYR A 1 123 ? 8.154 2.947 -11.195 1.00 78.88 123 TYR A N 1
ATOM 987 C CA . TYR A 1 123 ? 6.931 2.688 -11.973 1.00 78.88 123 TYR A CA 1
ATOM 988 C C . TYR A 1 123 ? 6.747 3.667 -13.140 1.00 78.88 123 TYR A C 1
ATOM 990 O O . TYR A 1 123 ? 6.235 3.263 -14.182 1.00 78.88 123 TYR A O 1
ATOM 998 N N . LYS A 1 124 ? 7.227 4.917 -13.024 1.00 78.12 124 LYS A N 1
ATOM 999 C CA . LYS A 1 124 ? 7.182 5.904 -14.124 1.00 78.12 124 LYS A CA 1
ATOM 1000 C C . LYS A 1 124 ? 7.995 5.474 -15.354 1.00 78.12 124 LYS A C 1
ATOM 1002 O O . LYS A 1 124 ? 7.800 6.018 -16.436 1.00 78.12 124 LYS A O 1
ATOM 1007 N N . LEU A 1 125 ? 8.892 4.494 -15.221 1.00 84.19 125 LEU A N 1
ATOM 1008 C CA . LEU A 1 125 ? 9.599 3.915 -16.366 1.00 84.19 125 LEU A CA 1
ATOM 1009 C C . LEU A 1 125 ? 8.680 3.057 -17.245 1.00 84.19 125 LEU A C 1
ATOM 1011 O O . LEU A 1 125 ? 8.913 2.978 -18.449 1.00 84.19 125 LEU A O 1
ATOM 1015 N N . PHE A 1 126 ? 7.635 2.466 -16.660 1.00 84.62 126 PHE A N 1
ATOM 1016 C CA . PHE A 1 126 ? 6.689 1.569 -17.329 1.00 84.62 126 PHE A CA 1
ATOM 1017 C C . PHE A 1 126 ? 5.420 2.286 -17.815 1.00 84.62 126 PHE A C 1
ATOM 1019 O O . PHE A 1 126 ? 4.561 1.669 -18.441 1.00 84.62 126 PHE A O 1
ATOM 1026 N N . THR A 1 127 ? 5.279 3.588 -17.548 1.00 78.69 127 THR A N 1
ATOM 1027 C CA . THR A 1 127 ? 4.142 4.372 -18.037 1.00 78.69 127 THR A CA 1
ATOM 1028 C C . THR A 1 127 ? 4.369 4.827 -19.478 1.00 78.69 127 THR A C 1
ATOM 1030 O O . THR A 1 127 ? 5.455 5.295 -19.854 1.00 78.69 127 THR A O 1
ATOM 1033 N N . LYS A 1 128 ? 3.317 4.708 -20.293 1.00 75.00 128 LYS A N 1
ATOM 1034 C CA . LYS A 1 128 ? 3.270 5.291 -21.637 1.00 75.00 128 LYS A CA 1
ATOM 1035 C C . LYS A 1 128 ? 3.274 6.808 -21.548 1.00 75.00 128 LYS A C 1
ATOM 1037 O O . LYS A 1 128 ? 2.623 7.371 -20.667 1.00 75.00 128 LYS A O 1
ATOM 1042 N N . GLN A 1 129 ? 3.957 7.473 -22.477 1.00 67.19 129 GLN A N 1
ATOM 1043 C CA . GLN A 1 129 ? 3.742 8.906 -22.645 1.00 67.19 129 GLN A CA 1
ATOM 1044 C C . GLN A 1 129 ? 2.397 9.119 -23.336 1.00 67.19 129 GLN A C 1
ATOM 1046 O O . GLN A 1 129 ? 2.228 8.817 -24.515 1.00 67.19 129 GLN A O 1
ATOM 1051 N N . THR A 1 130 ? 1.416 9.639 -22.603 1.00 55.66 130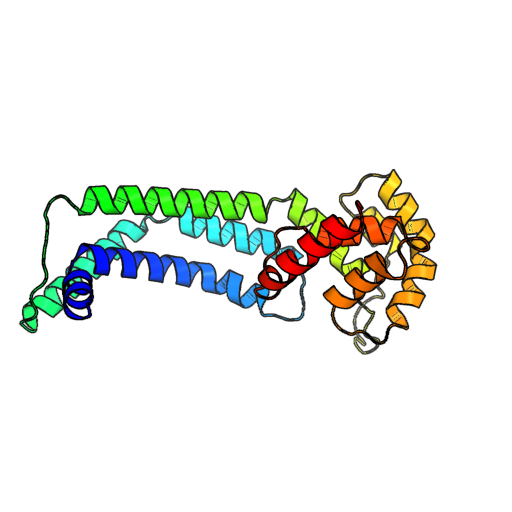 THR A N 1
ATOM 1052 C CA . THR A 1 130 ? 0.208 10.175 -23.222 1.00 55.66 130 THR A CA 1
ATOM 1053 C C . THR A 1 130 ? 0.578 11.487 -23.906 1.00 55.66 130 THR A C 1
ATOM 1055 O O . THR A 1 130 ? 0.829 12.511 -23.271 1.00 55.66 130 THR A O 1
ATOM 1058 N N . SER A 1 131 ? 0.604 11.457 -25.236 1.00 46.47 131 SER A N 1
ATOM 1059 C CA . SER A 1 131 ? 0.852 12.601 -26.123 1.00 46.47 131 SER A CA 1
ATOM 1060 C C . SER A 1 131 ? -0.173 13.741 -25.988 1.00 46.47 131 SER A C 1
ATOM 1062 O O . SER A 1 131 ? -0.059 14.755 -26.669 1.00 46.47 131 SER A O 1
ATOM 1064 N N . THR A 1 132 ? -1.163 13.607 -25.103 1.00 43.44 132 THR A N 1
ATOM 1065 C CA . THR A 1 132 ? -2.246 14.569 -24.867 1.00 43.44 132 THR A CA 1
ATOM 1066 C C . THR A 1 132 ? -1.959 15.593 -23.765 1.00 43.44 132 THR A C 1
ATOM 1068 O O . THR A 1 132 ? -2.766 16.497 -23.561 1.00 43.44 132 THR A O 1
ATOM 1071 N N . SER A 1 133 ? -0.825 15.516 -23.061 1.00 41.53 133 SER A N 1
ATOM 1072 C CA . SER A 1 133 ? -0.458 16.505 -22.037 1.00 41.53 133 SER A CA 1
ATOM 1073 C C . SER A 1 133 ? 0.353 17.663 -22.638 1.00 41.53 133 SER A C 1
ATOM 1075 O O . SER A 1 133 ? 1.567 17.762 -22.497 1.00 41.53 133 SER A O 1
ATOM 1077 N N . THR A 1 134 ? -0.348 18.585 -23.301 1.00 39.59 134 THR A N 1
ATOM 1078 C CA . THR A 1 134 ? 0.158 19.815 -23.952 1.00 39.59 134 THR A CA 1
ATOM 1079 C C . THR A 1 134 ? 0.842 20.844 -23.027 1.00 39.59 134 THR A C 1
ATOM 1081 O O . THR A 1 134 ? 0.985 22.005 -23.399 1.00 39.59 134 THR A O 1
ATOM 1084 N N . SER A 1 135 ? 1.278 20.472 -21.824 1.00 40.69 135 SER A N 1
ATOM 1085 C CA . SER A 1 135 ? 1.863 21.414 -20.856 1.00 40.69 135 SER A CA 1
ATOM 1086 C C . SER A 1 135 ? 2.922 20.818 -19.921 1.00 40.69 135 SER A C 1
ATOM 1088 O O . SER A 1 135 ? 3.315 21.477 -18.960 1.00 40.69 135 SER A O 1
ATOM 1090 N N . GLY A 1 136 ? 3.395 19.593 -20.170 1.00 46.06 136 GLY A N 1
ATOM 1091 C CA . GLY A 1 136 ? 4.478 18.983 -19.394 1.00 46.06 136 GLY A CA 1
ATOM 1092 C C . GLY A 1 136 ? 5.807 18.999 -20.157 1.00 46.06 136 GLY A C 1
ATOM 1093 O O . GLY A 1 136 ? 5.809 18.706 -21.354 1.00 46.06 136 GLY A O 1
ATOM 1094 N N . PRO A 1 137 ? 6.952 19.301 -19.517 1.00 51.34 137 PRO A N 1
ATOM 1095 C CA . PRO A 1 137 ? 8.246 19.035 -20.133 1.00 51.34 137 PRO A CA 1
ATOM 1096 C C . PRO A 1 137 ? 8.367 17.532 -20.413 1.00 51.34 137 PRO A C 1
ATOM 1098 O O . PRO A 1 137 ? 8.014 16.706 -19.568 1.00 51.34 137 PRO A O 1
ATOM 1101 N N . ALA A 1 138 ? 8.867 17.172 -21.599 1.00 63.38 138 ALA A N 1
ATOM 1102 C CA . ALA A 1 138 ? 9.184 15.786 -21.922 1.00 63.38 138 ALA A CA 1
ATOM 1103 C C . ALA A 1 138 ? 10.078 15.207 -20.815 1.00 63.38 138 ALA A C 1
ATOM 1105 O O . ALA A 1 138 ? 11.113 15.788 -20.481 1.00 63.38 138 ALA A O 1
ATOM 1106 N N . ILE A 1 139 ? 9.663 14.085 -20.219 1.00 68.88 139 ILE A N 1
ATOM 1107 C CA . ILE A 1 139 ? 10.421 13.461 -19.132 1.00 68.88 139 ILE A CA 1
ATOM 1108 C C . ILE A 1 139 ? 11.799 13.079 -19.676 1.00 68.88 139 ILE A C 1
ATOM 1110 O O . ILE A 1 139 ? 11.918 12.237 -20.568 1.00 68.88 139 ILE A O 1
ATOM 1114 N N . ASN A 1 140 ? 12.848 13.690 -19.125 1.00 82.31 140 ASN A N 1
ATOM 1115 C CA . ASN A 1 140 ? 14.217 13.278 -19.391 1.00 82.31 140 ASN A CA 1
ATOM 1116 C C . ASN A 1 140 ? 14.500 11.997 -18.598 1.00 82.31 140 ASN A C 1
ATOM 1118 O O . ASN A 1 140 ? 14.940 12.042 -17.451 1.00 82.31 140 ASN A O 1
ATOM 1122 N N . TYR A 1 141 ? 14.222 10.849 -19.213 1.00 80.62 141 TYR A N 1
ATOM 1123 C CA . TYR A 1 141 ? 14.401 9.543 -18.581 1.00 80.62 141 TYR A CA 1
ATOM 1124 C C . TYR A 1 141 ? 15.852 9.243 -18.189 1.00 80.62 141 TYR A C 1
ATOM 1126 O O . TYR A 1 141 ? 16.063 8.512 -17.227 1.00 80.62 141 TYR A O 1
ATOM 1134 N N . ASN A 1 142 ? 16.841 9.836 -18.866 1.00 83.69 142 ASN A N 1
ATOM 1135 C CA . ASN A 1 142 ? 18.244 9.675 -18.481 1.00 83.69 142 ASN A CA 1
ATOM 1136 C C . ASN A 1 142 ? 18.504 10.335 -17.124 1.00 83.69 142 ASN A C 1
ATOM 1138 O O . ASN A 1 142 ? 18.962 9.674 -16.199 1.00 83.69 142 ASN A O 1
ATOM 1142 N N . ALA A 1 143 ? 18.128 11.611 -16.980 1.00 83.50 143 ALA A N 1
ATOM 1143 C CA . ALA A 1 143 ? 18.219 12.317 -15.700 1.00 83.50 143 ALA A CA 1
ATOM 1144 C C . ALA A 1 143 ? 17.379 11.624 -14.616 1.00 83.50 143 ALA A C 1
ATOM 1146 O O . ALA A 1 143 ? 17.814 11.480 -13.478 1.00 83.50 143 ALA A O 1
ATOM 1147 N N . TYR A 1 144 ? 16.206 11.112 -14.994 1.00 83.31 144 TYR A N 1
ATOM 1148 C CA . TYR A 1 144 ? 15.342 10.376 -14.086 1.00 83.31 144 TYR A CA 1
ATOM 1149 C C . TYR A 1 144 ? 16.003 9.107 -13.532 1.00 83.31 144 TYR A C 1
ATOM 1151 O O . TYR A 1 144 ? 15.965 8.891 -12.325 1.00 83.31 144 TYR A O 1
ATOM 1159 N N . ILE A 1 145 ? 16.629 8.282 -14.383 1.00 85.31 145 ILE A N 1
ATOM 1160 C CA . ILE A 1 145 ? 17.332 7.060 -13.956 1.00 85.31 145 ILE A CA 1
ATOM 1161 C C . ILE A 1 145 ? 18.533 7.393 -13.066 1.00 85.31 145 ILE A C 1
ATOM 1163 O O . ILE A 1 145 ? 18.783 6.685 -12.088 1.00 85.31 145 ILE A O 1
ATOM 1167 N N . GLU A 1 146 ? 19.241 8.486 -13.350 1.00 84.62 146 GLU A N 1
ATOM 1168 C CA . GLU A 1 146 ? 20.345 8.951 -12.506 1.00 84.62 146 GLU A CA 1
ATOM 1169 C C . GLU A 1 146 ? 19.884 9.324 -11.091 1.00 84.62 146 GLU A C 1
ATOM 1171 O O . GLU A 1 146 ? 20.580 9.042 -10.114 1.00 84.62 146 GLU A O 1
ATOM 1176 N N . GLU A 1 147 ? 18.670 9.848 -10.946 1.00 81.12 147 GLU A N 1
ATOM 1177 C CA . GLU A 1 147 ? 18.055 10.144 -9.649 1.00 81.12 147 GLU A CA 1
ATOM 1178 C C . GLU A 1 147 ? 17.448 8.908 -8.959 1.00 81.12 147 GLU A C 1
ATOM 1180 O O . GLU A 1 147 ? 17.061 8.977 -7.786 1.00 81.12 147 GLU A O 1
ATOM 1185 N N . LEU A 1 148 ? 17.373 7.754 -9.640 1.00 82.31 148 LEU A N 1
ATOM 1186 C CA . LEU A 1 148 ? 16.780 6.558 -9.050 1.00 82.31 148 LEU A CA 1
ATOM 1187 C C . LEU A 1 148 ? 17.668 5.964 -7.940 1.00 82.31 148 LEU A C 1
ATOM 1189 O O . LEU A 1 148 ? 18.893 5.888 -8.055 1.00 82.31 148 LEU A O 1
ATOM 1193 N N . PRO A 1 149 ? 17.060 5.457 -6.862 1.00 76.88 149 PRO A N 1
ATOM 1194 C CA . PRO A 1 149 ? 17.756 4.875 -5.716 1.00 76.88 149 PRO A CA 1
ATOM 1195 C C . PRO A 1 149 ? 18.111 3.391 -5.945 1.00 76.88 149 PRO A C 1
ATOM 1197 O O . PRO A 1 149 ? 17.785 2.525 -5.134 1.00 76.88 149 PRO A O 1
ATOM 1200 N N . ILE A 1 150 ? 18.768 3.094 -7.066 1.00 82.44 150 ILE A N 1
ATOM 1201 C CA . ILE A 1 150 ? 19.233 1.755 -7.469 1.00 82.44 150 ILE A CA 1
ATOM 1202 C C . ILE A 1 150 ? 20.758 1.757 -7.665 1.00 82.44 150 ILE A C 1
ATOM 1204 O O . ILE A 1 150 ? 21.368 2.823 -7.760 1.00 82.44 150 ILE A O 1
ATOM 1208 N N . SER A 1 151 ? 21.395 0.581 -7.687 1.00 86.00 151 SER A N 1
ATOM 1209 C CA . SER A 1 151 ? 22.857 0.493 -7.856 1.00 86.00 151 SER A CA 1
ATOM 1210 C C . SER A 1 151 ? 23.316 1.061 -9.202 1.00 86.00 151 SER A C 1
ATOM 1212 O O . SER A 1 151 ? 22.575 0.993 -10.182 1.00 86.00 151 SER A O 1
ATOM 1214 N N . ALA A 1 152 ? 24.546 1.581 -9.251 1.00 86.62 152 ALA A N 1
ATOM 1215 C CA . ALA A 1 152 ? 25.133 2.149 -10.467 1.00 86.62 152 ALA A CA 1
ATOM 1216 C C . ALA A 1 152 ? 25.079 1.165 -11.649 1.00 86.62 152 ALA A C 1
ATOM 1218 O O . ALA A 1 152 ? 24.612 1.538 -12.718 1.00 86.62 152 ALA A O 1
ATOM 1219 N N . ASP A 1 153 ? 25.407 -0.110 -11.418 1.00 86.31 153 ASP A N 1
ATOM 1220 C CA . ASP A 1 153 ? 25.342 -1.150 -12.454 1.00 86.31 153 ASP A CA 1
ATOM 1221 C C . ASP A 1 153 ? 23.929 -1.311 -13.037 1.00 86.31 153 ASP A C 1
ATOM 1223 O O . ASP A 1 153 ? 23.753 -1.414 -14.250 1.00 86.31 153 ASP A O 1
ATOM 1227 N N . ASN A 1 154 ? 22.899 -1.264 -12.181 1.00 86.56 154 ASN A N 1
ATOM 1228 C CA . ASN A 1 154 ? 21.508 -1.332 -12.628 1.00 86.56 154 ASN A CA 1
ATOM 1229 C C . ASN A 1 154 ? 21.105 -0.069 -13.401 1.00 86.56 154 ASN A C 1
ATOM 1231 O O . ASN A 1 154 ? 20.362 -0.174 -14.371 1.00 86.56 154 ASN A O 1
ATOM 1235 N N . LYS A 1 155 ? 21.595 1.118 -13.010 1.00 89.50 155 LYS A N 1
ATOM 1236 C CA . LYS A 1 155 ? 21.358 2.360 -13.768 1.00 89.50 155 LYS A CA 1
ATOM 1237 C C . LYS A 1 155 ? 21.958 2.270 -15.161 1.00 89.50 155 LYS A C 1
ATOM 1239 O O . LYS A 1 155 ? 21.261 2.539 -16.132 1.00 89.50 155 LYS A O 1
ATOM 1244 N N . SER A 1 156 ? 23.218 1.849 -15.263 1.00 90.19 156 SER A N 1
ATOM 1245 C CA . SER A 1 156 ? 23.908 1.700 -16.544 1.00 90.19 156 SER A CA 1
ATOM 1246 C C . SER A 1 156 ? 23.193 0.704 -17.457 1.00 90.19 156 SER A C 1
ATOM 1248 O O . SER A 1 156 ? 22.975 1.009 -18.626 1.00 90.19 156 SER A O 1
ATOM 1250 N N . ALA A 1 157 ? 22.756 -0.441 -16.923 1.00 90.50 157 ALA A N 1
ATOM 1251 C CA . ALA A 1 157 ? 21.990 -1.425 -17.685 1.00 90.50 157 ALA A CA 1
ATOM 1252 C C . ALA A 1 157 ? 20.645 -0.862 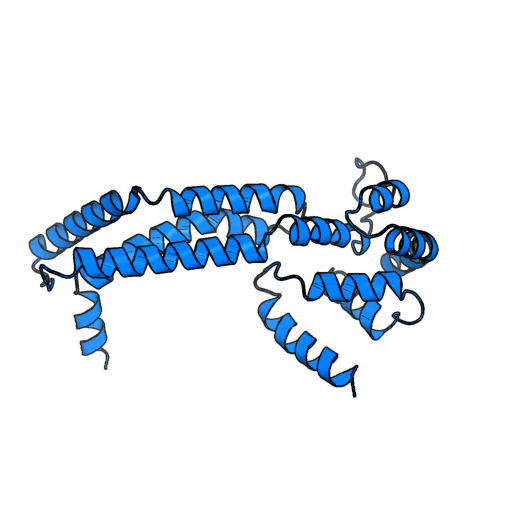-18.184 1.00 90.50 157 ALA A C 1
ATOM 1254 O O . ALA A 1 157 ? 20.318 -0.993 -19.363 1.00 90.50 157 ALA A O 1
ATOM 1255 N N . LEU A 1 158 ? 19.898 -0.155 -17.326 1.00 92.06 158 LEU A N 1
ATOM 1256 C CA . LEU A 1 158 ? 18.638 0.482 -17.724 1.00 92.06 158 LEU A CA 1
ATOM 1257 C C . LEU A 1 158 ? 18.849 1.559 -18.791 1.00 92.06 158 LEU A C 1
ATOM 1259 O O . LEU A 1 158 ? 18.073 1.622 -19.738 1.00 92.06 158 LEU A O 1
ATOM 1263 N N . LEU A 1 159 ? 19.890 2.389 -18.669 1.00 91.94 159 LEU A N 1
ATOM 1264 C CA . LEU A 1 159 ? 20.211 3.439 -19.644 1.00 91.94 159 LEU A CA 1
ATOM 1265 C C . LEU A 1 159 ? 20.542 2.871 -21.031 1.00 91.94 159 LEU A C 1
ATOM 1267 O O . LEU A 1 159 ? 20.187 3.486 -22.035 1.00 91.94 159 LEU A O 1
ATOM 1271 N N . LEU A 1 160 ? 21.185 1.700 -21.094 1.00 92.06 160 LEU A N 1
ATOM 1272 C CA . LEU A 1 160 ? 21.479 1.011 -22.354 1.00 92.06 160 LEU A CA 1
ATOM 1273 C C . LEU A 1 160 ? 20.204 0.503 -23.041 1.00 92.06 160 LEU A C 1
ATOM 1275 O O . LEU A 1 160 ? 20.049 0.661 -24.251 1.00 92.06 160 LEU A O 1
ATOM 1279 N N . GLU A 1 161 ? 19.277 -0.077 -22.277 1.00 93.00 161 GLU A N 1
ATOM 1280 C CA . GLU A 1 161 ? 18.017 -0.632 -22.795 1.00 93.00 161 GLU A CA 1
ATOM 1281 C C . GLU A 1 161 ? 16.966 0.456 -23.105 1.00 93.00 161 GLU A C 1
ATOM 1283 O O . GLU A 1 161 ? 16.102 0.280 -23.974 1.00 93.00 161 GLU A O 1
ATOM 1288 N N . LEU A 1 162 ? 17.042 1.602 -22.419 1.00 90.88 162 LEU A N 1
ATOM 1289 C CA . LEU A 1 162 ? 16.018 2.647 -22.387 1.00 90.88 162 LEU A CA 1
ATOM 1290 C C . LEU A 1 162 ? 15.525 3.121 -23.770 1.00 90.88 162 LEU A C 1
ATOM 1292 O O . LEU A 1 162 ? 14.307 3.228 -23.933 1.00 90.88 162 LEU A O 1
ATOM 1296 N N . PRO A 1 163 ? 16.371 3.411 -24.782 1.00 88.88 163 PRO A N 1
ATOM 1297 C CA . PRO A 1 163 ? 15.885 3.950 -26.056 1.00 88.88 163 PRO A CA 1
ATOM 1298 C C . PRO A 1 163 ? 14.963 2.980 -26.807 1.00 88.88 163 PRO A C 1
ATOM 1300 O O . PRO A 1 163 ? 13.983 3.396 -27.431 1.00 88.88 163 PRO A O 1
ATOM 1303 N N . VAL A 1 164 ? 15.276 1.683 -26.741 1.00 90.12 164 VAL A N 1
ATOM 1304 C CA . VAL A 1 164 ? 14.511 0.620 -27.405 1.00 90.12 164 VAL A CA 1
ATOM 1305 C C . VAL A 1 164 ? 13.271 0.284 -26.585 1.00 90.12 164 VAL A C 1
ATOM 1307 O O . VAL A 1 164 ? 12.174 0.215 -27.140 1.00 90.12 164 VAL A O 1
ATOM 1310 N N . PHE A 1 165 ? 13.424 0.185 -25.262 1.00 91.31 165 PHE A N 1
ATOM 1311 C CA . PHE A 1 165 ? 12.324 -0.022 -24.324 1.00 91.31 165 PHE A CA 1
ATOM 1312 C C . PHE A 1 165 ? 11.246 1.065 -24.451 1.00 91.31 165 PHE A C 1
ATOM 1314 O O . PHE A 1 165 ? 10.056 0.763 -24.515 1.00 91.31 165 PHE A O 1
ATOM 1321 N N . ARG A 1 166 ? 11.691 2.322 -24.607 1.00 89.25 166 ARG A N 1
ATOM 1322 C CA . ARG A 1 166 ? 10.926 3.522 -24.991 1.00 89.25 166 ARG A CA 1
ATOM 1323 C C . ARG A 1 166 ? 9.861 3.242 -26.037 1.00 89.25 166 ARG A C 1
ATOM 1325 O O . ARG A 1 166 ? 8.654 3.202 -25.803 1.00 89.25 166 ARG A O 1
ATOM 1332 N N . ARG A 1 167 ? 10.395 3.006 -27.228 1.00 86.81 167 ARG A N 1
ATOM 1333 C CA . ARG A 1 167 ? 9.625 2.757 -28.441 1.00 86.81 167 ARG A CA 1
ATOM 1334 C C . ARG A 1 167 ? 8.750 1.522 -28.302 1.00 86.81 167 ARG A C 1
ATOM 1336 O O . ARG A 1 167 ? 7.665 1.487 -28.869 1.00 86.81 167 ARG A O 1
ATOM 1343 N N . TRP A 1 168 ? 9.216 0.508 -27.583 1.00 89.75 168 TRP A N 1
ATOM 1344 C CA . TRP A 1 168 ? 8.455 -0.713 -27.385 1.00 89.75 168 TRP A CA 1
ATOM 1345 C C . TRP A 1 168 ? 7.203 -0.471 -26.533 1.00 89.75 168 TRP A C 1
ATOM 1347 O O . TRP A 1 168 ? 6.112 -0.789 -27.000 1.00 89.75 168 TRP A O 1
ATOM 1357 N N . ILE A 1 169 ? 7.330 0.182 -25.368 1.00 87.75 169 ILE A N 1
ATOM 1358 C CA . ILE A 1 169 ? 6.195 0.544 -24.498 1.00 87.75 169 ILE A CA 1
ATOM 1359 C C . ILE A 1 169 ? 5.172 1.407 -25.237 1.00 87.75 169 ILE A C 1
ATOM 1361 O O . ILE A 1 169 ? 3.971 1.132 -25.171 1.00 87.75 169 ILE A O 1
ATOM 1365 N N . ASP A 1 170 ? 5.628 2.433 -25.955 1.00 84.69 170 ASP A N 1
ATOM 1366 C CA . ASP A 1 170 ? 4.728 3.372 -26.631 1.00 84.69 170 ASP A CA 1
ATOM 1367 C C . ASP A 1 170 ? 3.909 2.692 -27.749 1.00 84.69 170 ASP A C 1
ATOM 1369 O O . ASP A 1 170 ? 2.778 3.093 -28.017 1.00 84.69 170 ASP A O 1
ATOM 1373 N N . ASN A 1 171 ? 4.425 1.606 -28.339 1.00 85.94 171 ASN A N 1
ATOM 1374 C CA . ASN A 1 171 ? 3.740 0.819 -29.372 1.00 85.94 171 ASN A CA 1
ATOM 1375 C C . ASN A 1 171 ? 2.843 -0.306 -28.827 1.00 85.94 171 ASN A C 1
ATOM 1377 O O . ASN A 1 171 ? 2.161 -0.986 -29.600 1.00 85.94 171 ASN A O 1
ATOM 1381 N N . MET A 1 172 ? 2.822 -0.538 -27.512 1.00 84.56 172 MET A N 1
ATOM 1382 C CA . MET A 1 172 ? 1.997 -1.597 -26.932 1.00 84.56 172 MET A CA 1
ATOM 1383 C C . MET A 1 172 ? 0.508 -1.305 -27.097 1.00 84.56 172 MET A C 1
ATOM 1385 O O . MET A 1 172 ? 0.077 -0.155 -27.067 1.00 84.56 172 MET A O 1
ATOM 1389 N N . LYS A 1 173 ? -0.322 -2.347 -27.175 1.00 81.44 173 LYS A N 1
ATOM 1390 C CA . LYS A 1 173 ? -1.790 -2.192 -27.151 1.00 81.44 173 LYS A CA 1
ATOM 1391 C C . LYS A 1 173 ? -2.374 -2.180 -25.737 1.00 81.44 173 LYS A C 1
ATOM 1393 O O . LYS A 1 173 ? -3.486 -1.700 -25.548 1.00 81.44 173 LYS A O 1
ATOM 1398 N N . VAL A 1 174 ? -1.626 -2.670 -24.750 1.00 74.38 174 VAL A N 1
ATOM 1399 C CA . VAL A 1 174 ? -2.054 -2.709 -23.346 1.00 74.38 174 VAL A CA 1
ATOM 1400 C C . VAL A 1 174 ? -2.043 -1.316 -22.724 1.00 74.38 174 VAL A C 1
ATOM 1402 O O . VAL A 1 174 ? -1.159 -0.508 -23.010 1.00 74.38 174 VAL A O 1
ATOM 1405 N N . THR A 1 175 ? -3.043 -1.008 -21.905 1.00 68.38 175 THR A N 1
ATOM 1406 C CA . THR A 1 175 ? -3.198 0.308 -21.263 1.00 68.38 175 THR A CA 1
ATOM 1407 C C . THR A 1 175 ? -2.874 0.278 -19.777 1.00 68.38 175 THR A C 1
ATOM 1409 O O . THR A 1 175 ? -2.504 1.313 -19.227 1.00 68.38 175 THR A O 1
ATOM 1412 N N . SER A 1 176 ? -2.973 -0.884 -19.126 1.00 77.06 176 SER A N 1
ATOM 1413 C CA . SER A 1 176 ? -2.685 -0.992 -17.701 1.00 77.06 176 SER A CA 1
ATOM 1414 C C . SER A 1 176 ? -1.184 -1.143 -17.444 1.00 77.06 176 SER A C 1
ATOM 1416 O O . SER A 1 176 ? -0.470 -1.867 -18.139 1.00 77.06 176 SER A O 1
ATOM 1418 N N . LEU A 1 177 ? -0.706 -0.466 -16.401 1.00 76.94 177 LEU A N 1
ATOM 1419 C CA . LEU A 1 177 ? 0.685 -0.523 -15.948 1.00 76.94 177 LEU A CA 1
ATOM 1420 C C . LEU A 1 177 ? 1.105 -1.947 -15.547 1.00 76.94 177 LEU A C 1
ATOM 1422 O O . LEU A 1 177 ? 2.250 -2.348 -15.744 1.00 76.94 177 LEU A O 1
ATOM 1426 N N . GLN A 1 178 ? 0.157 -2.714 -15.003 1.00 77.19 178 GLN A N 1
ATOM 1427 C CA . GLN A 1 178 ? 0.365 -4.107 -14.631 1.00 77.19 178 GLN A CA 1
ATOM 1428 C C . GLN A 1 178 ? 0.589 -4.987 -15.861 1.00 77.19 178 GLN A C 1
ATOM 1430 O O . GLN A 1 178 ? 1.535 -5.769 -15.867 1.00 77.19 178 GLN A O 1
ATOM 1435 N N . ASP A 1 179 ? -0.223 -4.830 -16.907 1.00 82.44 179 ASP A N 1
ATOM 1436 C CA . ASP A 1 179 ? -0.083 -5.622 -18.131 1.00 82.44 179 ASP A CA 1
ATOM 1437 C C . ASP A 1 179 ? 1.231 -5.306 -18.850 1.00 82.44 179 ASP A C 1
ATOM 1439 O O . ASP A 1 179 ? 1.904 -6.221 -19.313 1.00 82.44 179 ASP A O 1
ATOM 1443 N N . VAL A 1 180 ? 1.651 -4.032 -18.869 1.00 85.25 180 VAL A N 1
ATOM 1444 C CA . VAL A 1 180 ? 2.967 -3.637 -19.403 1.00 85.25 180 VAL A CA 1
ATOM 1445 C C . VAL A 1 180 ? 4.086 -4.369 -18.662 1.00 85.25 180 VAL A C 1
ATOM 1447 O O . VAL A 1 180 ? 4.923 -5.005 -19.294 1.00 85.25 180 VAL A O 1
ATOM 1450 N N . MET A 1 181 ? 4.100 -4.329 -17.325 1.00 85.94 181 MET A N 1
ATOM 1451 C CA . MET A 1 181 ? 5.130 -5.019 -16.538 1.00 85.94 181 MET A CA 1
ATOM 1452 C C . MET A 1 181 ? 5.095 -6.541 -16.732 1.00 85.94 181 MET A C 1
ATOM 1454 O O . MET A 1 181 ? 6.150 -7.164 -16.814 1.00 85.94 181 MET A O 1
ATOM 1458 N N . MET A 1 182 ? 3.909 -7.144 -16.839 1.00 85.25 182 MET A N 1
ATOM 1459 C CA . MET A 1 182 ? 3.768 -8.580 -17.096 1.00 85.25 182 MET A CA 1
ATOM 1460 C C . MET A 1 182 ? 4.300 -8.982 -18.472 1.00 85.25 182 MET A C 1
ATOM 1462 O O . MET A 1 182 ? 4.972 -10.009 -18.589 1.00 85.25 182 MET A O 1
ATOM 1466 N N . GLU A 1 183 ? 4.056 -8.172 -19.498 1.00 88.56 183 GLU A N 1
ATOM 1467 C CA . GLU A 1 183 ? 4.569 -8.410 -20.846 1.00 88.56 183 GLU A CA 1
ATOM 1468 C C . GLU A 1 183 ? 6.100 -8.281 -20.891 1.00 88.56 183 GLU A C 1
ATOM 1470 O O . GLU A 1 183 ? 6.769 -9.081 -21.538 1.00 88.56 183 GLU A O 1
ATOM 1475 N N . VAL A 1 184 ? 6.687 -7.342 -20.135 1.00 90.25 184 VAL A N 1
ATOM 1476 C CA . VAL A 1 184 ? 8.154 -7.246 -19.997 1.00 90.25 184 VAL A CA 1
ATOM 1477 C C . VAL A 1 184 ? 8.730 -8.521 -19.381 1.00 90.25 184 VAL A C 1
ATOM 1479 O O . VAL A 1 184 ? 9.756 -9.019 -19.836 1.00 90.25 184 VAL A O 1
ATOM 1482 N N . ILE A 1 185 ? 8.069 -9.067 -18.359 1.00 89.00 185 ILE A N 1
ATOM 1483 C CA . ILE A 1 185 ? 8.541 -10.258 -17.641 1.00 89.00 185 ILE A CA 1
ATOM 1484 C C . ILE A 1 185 ? 8.411 -11.522 -18.492 1.00 89.00 185 ILE A C 1
ATOM 1486 O O . ILE A 1 185 ? 9.298 -12.372 -18.466 1.00 89.00 185 ILE A O 1
ATOM 1490 N N . THR A 1 186 ? 7.301 -11.667 -19.215 1.00 87.25 186 THR A N 1
ATOM 1491 C CA . THR A 1 186 ? 6.951 -12.925 -19.894 1.00 87.25 186 THR A CA 1
ATOM 1492 C C . THR A 1 186 ? 7.294 -12.939 -21.380 1.00 87.25 186 THR A C 1
ATOM 1494 O O . THR A 1 186 ? 7.654 -13.993 -21.895 1.00 87.25 186 THR A O 1
ATOM 1497 N N . GLY A 1 187 ? 7.209 -11.796 -22.063 1.00 85.06 187 GLY A N 1
ATOM 1498 C CA . GLY A 1 187 ? 7.368 -11.687 -23.515 1.00 85.06 187 GLY A CA 1
ATOM 1499 C C . GLY A 1 187 ? 8.652 -10.995 -23.975 1.00 85.06 187 GLY A C 1
ATOM 1500 O O . GLY A 1 187 ? 9.039 -11.157 -25.129 1.00 85.06 187 GLY A O 1
ATOM 1501 N N . ALA A 1 188 ? 9.327 -10.232 -23.107 1.00 88.88 188 ALA A N 1
ATOM 1502 C CA . ALA A 1 188 ? 10.495 -9.434 -23.499 1.00 88.88 188 ALA A CA 1
ATOM 1503 C C . ALA A 1 188 ? 11.673 -9.492 -22.511 1.00 88.88 188 ALA A C 1
ATOM 1505 O O . ALA A 1 188 ? 12.545 -8.624 -22.541 1.00 88.88 188 ALA A O 1
ATOM 1506 N N . SER A 1 189 ? 11.732 -10.515 -21.656 1.00 89.94 189 SER A N 1
ATOM 1507 C CA . SER A 1 189 ? 12.764 -10.648 -20.619 1.00 89.94 189 SER A CA 1
ATOM 1508 C C . SER A 1 189 ? 14.177 -10.831 -21.174 1.00 89.94 189 SER A C 1
ATOM 1510 O O . SER A 1 189 ? 15.127 -10.338 -20.572 1.00 89.94 189 SER A O 1
ATOM 1512 N N . GLU A 1 190 ? 14.318 -11.479 -22.331 1.00 89.00 190 GLU A N 1
ATOM 1513 C CA . GLU A 1 190 ? 15.604 -11.641 -23.025 1.00 89.00 190 GLU A CA 1
ATOM 1514 C C . GLU A 1 190 ? 16.088 -10.340 -23.680 1.00 89.00 190 GLU A C 1
ATOM 1516 O O . GLU A 1 190 ? 17.289 -10.117 -23.812 1.00 89.00 190 GLU A O 1
ATOM 1521 N N . ILE A 1 191 ? 15.152 -9.475 -24.085 1.00 90.00 191 ILE A N 1
ATOM 1522 C CA . ILE A 1 191 ? 15.440 -8.215 -24.784 1.00 90.00 191 ILE A CA 1
ATOM 1523 C C . ILE A 1 191 ? 15.696 -7.089 -23.774 1.00 90.00 191 ILE A C 1
ATOM 1525 O O . ILE A 1 191 ? 16.554 -6.238 -24.004 1.00 90.00 191 ILE A O 1
ATOM 1529 N N . PHE A 1 192 ? 14.963 -7.092 -22.657 1.00 93.56 192 PHE A N 1
ATOM 1530 C CA . PHE A 1 192 ? 15.033 -6.074 -21.609 1.00 93.56 192 PHE A CA 1
ATOM 1531 C C . PHE A 1 192 ? 15.263 -6.692 -20.216 1.00 93.56 192 PHE A C 1
ATOM 1533 O O . PHE A 1 192 ? 14.393 -6.600 -19.338 1.00 93.56 192 PHE A O 1
ATOM 1540 N N . PRO A 1 193 ? 16.402 -7.369 -19.979 1.00 91.88 193 PRO A N 1
ATOM 1541 C CA . PRO A 1 193 ? 16.659 -8.062 -18.718 1.00 91.88 193 PRO A CA 1
ATOM 1542 C C . PRO A 1 193 ? 16.709 -7.118 -17.507 1.00 91.88 193 PRO A C 1
ATOM 1544 O O . PRO A 1 193 ? 16.231 -7.487 -16.423 1.00 91.88 193 PRO A O 1
ATOM 1547 N N . ALA A 1 194 ? 17.223 -5.891 -17.660 1.00 92.00 194 ALA A N 1
ATOM 1548 C CA . ALA A 1 194 ? 17.249 -4.914 -16.573 1.00 92.00 194 ALA A CA 1
ATOM 1549 C C . ALA A 1 194 ? 15.833 -4.441 -16.212 1.00 92.00 194 ALA A C 1
ATOM 1551 O O . ALA A 1 194 ? 15.464 -4.428 -15.030 1.00 92.00 194 ALA A O 1
ATOM 1552 N N . PHE A 1 195 ? 15.007 -4.123 -17.216 1.00 92.25 195 PHE A N 1
ATOM 1553 C CA . PHE A 1 195 ? 13.608 -3.752 -16.986 1.00 92.25 195 PHE A CA 1
ATOM 1554 C C . PHE A 1 195 ? 12.763 -4.920 -16.472 1.00 92.25 195 PHE A C 1
ATOM 1556 O O . PHE A 1 195 ? 11.920 -4.704 -15.606 1.00 92.25 195 PHE A O 1
ATOM 1563 N N . SER A 1 196 ? 13.005 -6.152 -16.920 1.00 91.31 196 SER A N 1
ATOM 1564 C CA . SER A 1 196 ? 12.315 -7.347 -16.414 1.00 91.31 196 SER A CA 1
ATOM 1565 C C . SER A 1 196 ? 12.613 -7.584 -14.935 1.00 91.31 196 SER A C 1
ATOM 1567 O O . SER A 1 196 ? 11.699 -7.699 -14.116 1.00 91.31 196 SER A O 1
ATOM 1569 N N . THR A 1 197 ? 13.889 -7.521 -14.549 1.00 88.69 197 THR A N 1
ATOM 1570 C CA . THR A 1 197 ? 14.301 -7.633 -13.141 1.00 88.69 197 THR A CA 1
ATOM 1571 C C . THR A 1 197 ? 13.654 -6.548 -12.277 1.00 88.69 197 THR A C 1
ATOM 1573 O O . THR A 1 197 ? 13.229 -6.803 -11.146 1.00 88.69 197 THR A O 1
ATOM 1576 N N . LEU A 1 198 ? 13.571 -5.323 -12.798 1.00 87.31 198 LEU A N 1
ATOM 1577 C CA . LEU A 1 198 ? 12.925 -4.211 -12.115 1.00 87.31 198 LEU A CA 1
ATOM 1578 C C . LEU A 1 198 ? 11.408 -4.415 -12.000 1.00 87.31 198 LEU A C 1
ATOM 1580 O O . LEU A 1 198 ? 10.863 -4.229 -10.916 1.00 87.31 198 LEU A O 1
ATOM 1584 N N . ALA A 1 199 ? 10.742 -4.862 -13.066 1.00 86.50 199 ALA A N 1
ATOM 1585 C CA . ALA A 1 199 ? 9.309 -5.150 -13.088 1.00 86.50 199 ALA A CA 1
ATOM 1586 C C . ALA A 1 199 ? 8.925 -6.210 -12.046 1.00 86.50 199 ALA A C 1
ATOM 1588 O O . ALA A 1 199 ? 7.963 -6.013 -11.305 1.00 86.50 199 ALA A O 1
ATOM 1589 N N . VAL A 1 200 ? 9.716 -7.282 -11.908 1.00 84.25 200 VAL A N 1
ATOM 1590 C CA . VAL A 1 200 ? 9.511 -8.299 -10.861 1.00 84.25 200 VAL A CA 1
ATOM 1591 C C . VAL A 1 200 ? 9.585 -7.666 -9.471 1.00 84.25 200 VAL A C 1
ATOM 1593 O O . VAL A 1 200 ? 8.695 -7.871 -8.648 1.00 84.25 200 VAL A O 1
ATOM 1596 N N . LYS A 1 201 ? 10.614 -6.852 -9.202 1.00 79.44 201 LYS A N 1
ATOM 1597 C CA . LYS A 1 201 ? 10.777 -6.183 -7.899 1.00 79.44 201 LYS A CA 1
ATOM 1598 C C . LYS A 1 201 ? 9.623 -5.234 -7.584 1.00 79.44 201 LYS A C 1
ATOM 1600 O O . LYS A 1 201 ? 9.206 -5.168 -6.431 1.00 79.44 201 LYS A O 1
ATOM 1605 N N . LEU A 1 202 ? 9.119 -4.512 -8.583 1.00 77.81 202 LEU A N 1
ATOM 1606 C CA . LEU A 1 202 ? 7.995 -3.591 -8.424 1.00 77.81 202 LEU A CA 1
ATOM 1607 C C . LEU A 1 202 ? 6.687 -4.343 -8.191 1.00 77.81 202 LEU A C 1
ATOM 1609 O O . LEU A 1 202 ? 5.989 -4.051 -7.230 1.00 77.81 202 LEU A O 1
ATOM 1613 N N . LEU A 1 203 ? 6.385 -5.366 -8.988 1.00 75.06 203 LEU A N 1
ATOM 1614 C CA . LEU A 1 203 ? 5.162 -6.155 -8.829 1.00 75.06 203 LEU A CA 1
ATOM 1615 C C . LEU A 1 203 ? 5.101 -6.940 -7.511 1.00 75.06 203 LEU A C 1
ATOM 1617 O O . LEU A 1 203 ? 4.014 -7.190 -6.997 1.00 75.06 203 LEU A O 1
ATOM 1621 N N . VAL A 1 204 ? 6.254 -7.324 -6.961 1.00 70.69 204 VAL A N 1
ATOM 1622 C CA . VAL A 1 204 ? 6.354 -7.987 -5.652 1.00 70.69 204 VAL A CA 1
ATOM 1623 C C . VAL A 1 204 ? 6.435 -6.964 -4.507 1.00 70.69 204 VAL A C 1
ATOM 1625 O O . VAL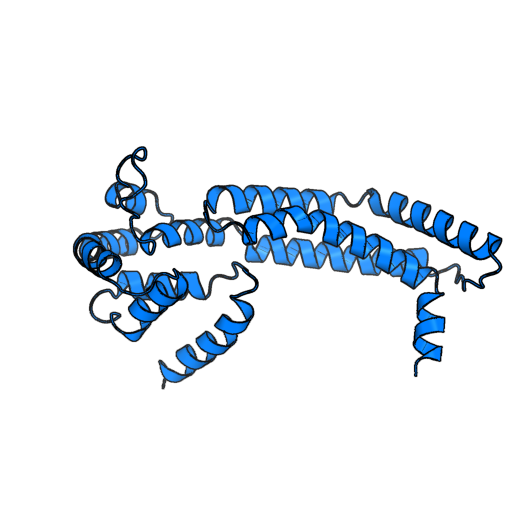 A 1 204 ? 6.277 -7.328 -3.339 1.00 70.69 204 VAL A O 1
ATOM 1628 N N . ALA A 1 205 ? 6.637 -5.674 -4.806 1.00 64.25 205 ALA A N 1
ATOM 1629 C CA . ALA A 1 205 ? 6.627 -4.637 -3.786 1.00 64.25 205 ALA A CA 1
ATOM 1630 C C . ALA A 1 205 ? 5.232 -4.578 -3.137 1.00 64.25 205 ALA A C 1
ATOM 1632 O O . ALA A 1 205 ? 4.218 -4.559 -3.838 1.00 64.25 205 ALA A O 1
ATOM 1633 N N . PRO A 1 206 ? 5.143 -4.539 -1.797 1.00 51.31 206 PRO A N 1
ATOM 1634 C CA . PRO A 1 206 ? 3.877 -4.591 -1.075 1.00 51.31 206 PRO A CA 1
ATOM 1635 C C . PRO A 1 206 ? 3.177 -3.226 -1.091 1.00 51.31 206 PRO A C 1
ATOM 1637 O O . PRO A 1 206 ? 2.911 -2.631 -0.046 1.00 51.31 206 PRO A O 1
ATOM 1640 N N . VAL A 1 207 ? 2.890 -2.710 -2.282 1.00 54.12 207 VAL A N 1
ATOM 1641 C CA . VAL A 1 207 ? 2.226 -1.427 -2.491 1.00 54.12 207 VAL A CA 1
ATOM 1642 C C . VAL A 1 207 ? 0.815 -1.742 -2.936 1.00 54.12 207 VAL A C 1
ATOM 1644 O O . VAL A 1 207 ? 0.532 -2.016 -4.097 1.00 54.12 207 VAL A O 1
ATOM 1647 N N . GLY A 1 208 ? -0.054 -1.834 -1.935 1.00 44.38 208 GLY A N 1
ATOM 1648 C CA . GLY A 1 208 ? -1.431 -2.244 -2.122 1.00 44.38 208 GLY A CA 1
ATOM 1649 C C . GLY A 1 208 ? -2.215 -1.193 -2.890 1.00 44.38 208 GLY A C 1
ATOM 1650 O O . GLY A 1 208 ? -2.535 -0.145 -2.350 1.00 44.38 208 GLY A O 1
ATOM 1651 N N . THR A 1 209 ? -2.633 -1.528 -4.100 1.00 37.38 209 THR A N 1
ATOM 1652 C CA . THR A 1 209 ? -4.017 -1.249 -4.486 1.00 37.38 209 THR A CA 1
ATOM 1653 C C . THR A 1 209 ? -4.802 -2.549 -4.308 1.00 37.38 209 THR A C 1
ATOM 1655 O O . THR A 1 209 ? -4.234 -3.640 -4.373 1.00 37.38 209 THR A O 1
ATOM 1658 N N . ALA A 1 210 ? -6.110 -2.475 -4.054 1.00 37.69 210 ALA A N 1
ATOM 1659 C CA . ALA A 1 210 ? -6.972 -3.652 -3.865 1.00 37.69 210 ALA A CA 1
ATOM 1660 C C . ALA A 1 210 ? -6.942 -4.649 -5.051 1.00 37.69 210 ALA A C 1
ATOM 1662 O O . ALA A 1 210 ? -7.391 -5.786 -4.925 1.00 37.69 210 ALA A O 1
ATOM 1663 N N . SER A 1 211 ? -6.373 -4.247 -6.193 1.00 37.59 211 SER A N 1
ATOM 1664 C CA . SER A 1 211 ? -6.127 -5.115 -7.345 1.00 37.59 211 SER A CA 1
ATOM 1665 C C . SER A 1 211 ? -4.957 -6.094 -7.131 1.00 37.59 211 SER A C 1
ATOM 1667 O O . SER A 1 211 ? -4.953 -7.185 -7.695 1.00 37.59 211 SER A O 1
ATOM 1669 N N . VAL A 1 212 ? -3.981 -5.760 -6.273 1.00 39.97 212 VAL A N 1
ATOM 1670 C CA . VAL A 1 212 ? -2.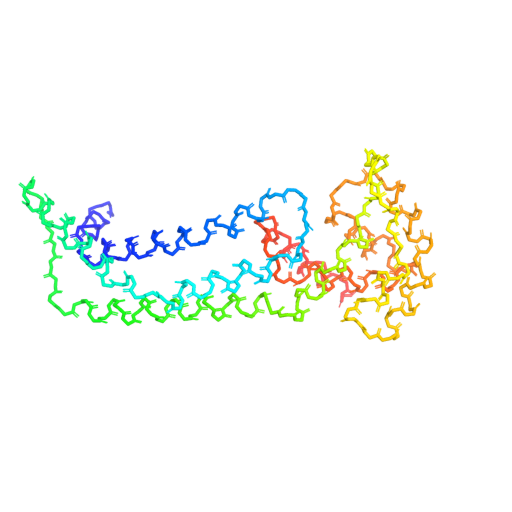731 -6.526 -6.110 1.00 39.97 212 VAL A CA 1
ATOM 1671 C C . VAL A 1 212 ? -2.930 -7.824 -5.310 1.00 39.97 212 VAL A C 1
ATOM 1673 O O . VAL A 1 212 ? -2.216 -8.795 -5.542 1.00 39.97 212 VAL A O 1
ATOM 1676 N N . GLU A 1 213 ? -3.944 -7.930 -4.443 1.00 37.16 213 GLU A N 1
ATOM 1677 C CA . GLU A 1 213 ? -4.213 -9.183 -3.706 1.00 37.16 213 GLU A CA 1
ATOM 1678 C C . GLU A 1 213 ? -4.604 -10.352 -4.628 1.00 37.16 213 GLU A C 1
ATOM 1680 O O . GLU A 1 213 ? -4.223 -11.494 -4.366 1.00 37.16 213 GLU A O 1
ATOM 1685 N N . ARG A 1 214 ? -5.272 -10.087 -5.762 1.00 36.56 214 ARG A N 1
ATOM 1686 C CA . ARG A 1 214 ? -5.481 -11.112 -6.806 1.00 36.56 214 ARG A CA 1
ATOM 1687 C C . ARG A 1 214 ? -4.210 -11.367 -7.621 1.00 36.56 214 ARG A C 1
ATOM 1689 O O . ARG A 1 214 ? -3.974 -12.494 -8.054 1.00 36.56 214 ARG A O 1
ATOM 1696 N N . SER A 1 215 ? -3.366 -10.351 -7.781 1.00 39.19 215 SER A N 1
ATOM 1697 C CA . SER A 1 215 ? -2.102 -10.412 -8.522 1.00 39.19 215 SER A CA 1
ATOM 1698 C C . SER A 1 215 ? -1.018 -11.225 -7.812 1.00 39.19 215 SER A C 1
ATOM 1700 O O . SER A 1 215 ? -0.278 -11.926 -8.491 1.00 39.19 215 SER A O 1
ATOM 1702 N N . PHE A 1 216 ? -0.948 -11.218 -6.474 1.00 39.72 216 PHE A N 1
ATOM 1703 C CA . PHE A 1 216 ? 0.018 -12.028 -5.711 1.00 39.72 216 PHE A CA 1
ATOM 1704 C C . PHE A 1 216 ? -0.212 -13.538 -5.875 1.00 39.72 216 PHE A C 1
ATOM 1706 O O . PHE A 1 216 ? 0.751 -14.300 -5.942 1.00 39.72 216 PHE A O 1
ATOM 1713 N N . SER A 1 217 ? -1.470 -13.975 -6.002 1.00 36.75 217 SER A N 1
ATOM 1714 C CA . SER A 1 217 ? -1.803 -15.373 -6.319 1.00 36.75 217 SER A CA 1
ATOM 1715 C C . SER A 1 217 ? -1.300 -15.769 -7.716 1.00 36.75 217 SER A C 1
ATOM 1717 O O . SER A 1 217 ? -0.689 -16.824 -7.890 1.00 36.75 217 SER A O 1
ATOM 1719 N N . ASN A 1 218 ? -1.463 -14.879 -8.702 1.00 38.53 218 ASN A N 1
ATOM 1720 C CA . ASN A 1 218 ? -0.964 -15.091 -10.063 1.00 38.53 218 ASN A CA 1
ATOM 1721 C C . ASN A 1 218 ? 0.574 -15.029 -10.144 1.00 38.53 218 ASN A C 1
ATOM 1723 O O . ASN A 1 218 ? 1.175 -15.852 -10.827 1.00 38.53 218 ASN A O 1
ATOM 1727 N N . LEU A 1 219 ? 1.223 -14.116 -9.414 1.00 41.44 219 LEU A N 1
ATOM 1728 C CA . LEU A 1 219 ? 2.685 -13.980 -9.359 1.00 41.44 219 LEU A CA 1
ATOM 1729 C C . LEU A 1 219 ? 3.366 -15.156 -8.666 1.00 41.44 219 LEU A C 1
ATOM 1731 O O . LEU A 1 219 ? 4.363 -15.655 -9.179 1.00 41.44 219 LEU A O 1
ATOM 1735 N N . ASN A 1 220 ? 2.806 -15.658 -7.561 1.00 42.28 220 ASN A N 1
ATOM 1736 C CA . ASN A 1 220 ? 3.321 -16.867 -6.916 1.00 42.28 220 ASN A CA 1
ATOM 1737 C C . ASN A 1 220 ? 3.243 -18.082 -7.846 1.00 42.28 220 ASN A C 1
ATOM 1739 O O . ASN A 1 220 ? 4.148 -18.911 -7.811 1.00 42.28 220 ASN A O 1
ATOM 1743 N N . ARG A 1 221 ? 2.219 -18.159 -8.710 1.00 38.19 221 ARG A N 1
ATOM 1744 C CA . ARG A 1 221 ? 2.069 -19.209 -9.733 1.00 38.19 221 ARG A CA 1
ATOM 1745 C C . ARG A 1 221 ? 3.067 -19.074 -10.889 1.00 38.19 221 ARG A C 1
ATOM 1747 O O . ARG A 1 221 ? 3.478 -20.070 -11.467 1.00 38.19 221 ARG A O 1
ATOM 1754 N N . ILE A 1 222 ? 3.465 -17.852 -11.235 1.00 47.16 222 ILE A N 1
ATOM 1755 C CA . ILE A 1 222 ? 4.452 -17.589 -12.294 1.00 47.16 222 ILE A CA 1
ATOM 1756 C C . ILE A 1 222 ? 5.875 -17.826 -11.780 1.00 47.16 222 ILE A C 1
ATOM 1758 O O . ILE A 1 222 ? 6.659 -18.473 -12.464 1.00 47.16 222 ILE A O 1
ATOM 1762 N N . LEU A 1 223 ? 6.190 -17.406 -10.551 1.00 42.94 223 LEU A N 1
ATOM 1763 C CA . LEU A 1 223 ? 7.476 -17.697 -9.904 1.00 42.94 223 LEU A CA 1
ATOM 1764 C C . LEU A 1 223 ? 7.702 -19.201 -9.689 1.00 42.94 223 LEU A C 1
ATOM 1766 O O . LEU A 1 223 ? 8.835 -19.655 -9.785 1.00 42.94 223 LEU A O 1
ATOM 1770 N N . THR A 1 224 ? 6.646 -19.987 -9.451 1.00 42.62 224 THR A N 1
ATOM 1771 C CA . THR A 1 224 ? 6.766 -21.457 -9.386 1.00 42.62 224 THR A CA 1
ATOM 1772 C C . THR A 1 224 ? 6.967 -22.107 -10.755 1.00 42.62 224 THR A C 1
ATOM 1774 O O . THR A 1 224 ? 7.614 -23.143 -10.824 1.00 42.62 224 THR A O 1
ATOM 1777 N N . ASN A 1 225 ? 6.476 -21.495 -11.836 1.00 37.22 225 ASN A N 1
ATOM 1778 C CA . ASN A 1 225 ? 6.617 -22.027 -13.196 1.00 37.22 225 ASN A CA 1
ATOM 1779 C C . ASN A 1 225 ? 7.886 -21.546 -13.924 1.00 37.22 225 ASN A C 1
ATOM 1781 O O . ASN A 1 225 ? 8.289 -22.173 -14.894 1.00 37.22 225 ASN A O 1
ATOM 1785 N N . ALA A 1 226 ? 8.502 -20.442 -13.490 1.00 35.81 226 ALA A N 1
ATOM 1786 C CA . ALA A 1 226 ? 9.754 -19.919 -14.051 1.00 35.81 226 ALA A CA 1
ATOM 1787 C C . ALA A 1 226 ? 11.018 -20.497 -13.380 1.00 35.81 226 ALA A C 1
ATOM 1789 O O . ALA A 1 226 ? 12.124 -20.273 -13.863 1.00 35.81 226 ALA A O 1
ATOM 1790 N N . VAL A 1 227 ? 10.861 -21.215 -12.261 1.00 31.66 227 VAL A N 1
ATOM 1791 C CA . VAL A 1 227 ? 11.937 -21.916 -11.527 1.00 31.66 227 VAL A CA 1
ATOM 1792 C C . VAL A 1 227 ? 11.774 -23.447 -11.652 1.00 31.66 227 VAL A C 1
ATOM 1794 O O . VAL A 1 227 ? 12.314 -24.207 -10.852 1.00 31.66 227 VAL A O 1
ATOM 1797 N N . GLY A 1 228 ? 11.008 -23.903 -12.650 1.00 29.44 228 GLY A N 1
ATOM 1798 C CA . GLY A 1 228 ? 10.843 -25.313 -13.017 1.00 29.44 228 GLY A CA 1
ATOM 1799 C C . GLY A 1 228 ? 11.639 -25.666 -14.260 1.00 29.44 228 GLY A C 1
ATOM 1800 O O . GLY A 1 228 ? 11.536 -24.896 -15.238 1.00 29.44 228 GLY A O 1
#

Organism: Biomphalaria pfeifferi (NCBI:txid112525)

Sequence (228 aa):
MAGGILLSLRQKETILILNVLNHIFTLFGNLSRYFQTEDHDLSNLVLFTESTITSLENLDSFQECVEKTDKIVSTLKESGEHVNEKENIKKSVKSMLLQYVNKLCQNLRTRFNPKAMNYLKCYKLFTKQTSTSTSGPAINYNAYIEELPISADNKSALLLELPVFRRWIDNMKVTSLQDVMMEVITGASEIFPAFSTLAVKLLVAPVGTASVERSFSNLNRILTNAVG

Secondary structure (DSSP, 8-state):
-HHHHHHHHTBHHHHHHHHHHHHHHHHHHHHHHHTT-SS--GGGHHHHHHHHHHHHHTTTHHHHHHHHHHHHHHHHHHTT---B--TTHHHHHHHHHHHHHHHHHHHHHHHT-HHHHHHHHGGGGSS---TT-TTSPPP-HHHHHHTSSS-HHHHHHHHHHHHHHHHHHHT-S--SHHHHHHHHHHHSTTT-HHHHHHHHHHHHS----TTHHHHHHHHHHHHHHH--

pLDDT: mean 74.02, std 15.79, range [29.44, 93.56]

Foldseek 3Di:
DVVVVVLVCLELLVQLVVLLVVVLVVLCPVVLVLLVDPPPPLVCVLVSLVVSLVVLVPCPCSVVSNVVSVVVNVVCVVVVHDHDDDPPVSVVSVVVVVVVSVVVSVVSCVQSPPVLSLLVLCLVLLAAPPPPPPDDDDDPVLVSLVPRPDDPVLSVLCVVLSVVSNVVSNPDPDHDSLVSLVCCQPPNCVSRVSSVVSSLSNLPRNPDDVVSVVVVVVNVVVVVVVVD

Radius of gyration: 24.22 Å; chains: 1; bounding box: 60×47×64 Å